Protein AF-A0A1L5KKK9-F1 (afdb_monomer_lite)

pLDDT: mean 85.15, std 15.37, range [35.72, 97.94]

Structure (mmCIF, N/CA/C/O backbone):
data_AF-A0A1L5KKK9-F1
#
_entry.id   AF-A0A1L5KKK9-F1
#
loop_
_atom_site.group_PDB
_atom_site.id
_atom_site.type_symbol
_atom_site.label_atom_id
_atom_site.label_alt_id
_atom_site.label_comp_id
_atom_site.label_asym_id
_atom_site.label_entity_id
_atom_site.label_seq_id
_atom_site.pdbx_PDB_ins_code
_atom_site.Cartn_x
_atom_site.Cartn_y
_atom_site.Cartn_z
_atom_site.occupancy
_atom_site.B_iso_or_equiv
_atom_site.auth_seq_id
_atom_site.auth_comp_id
_atom_site.auth_asym_id
_atom_site.auth_atom_id
_atom_site.pdbx_PDB_model_num
ATOM 1 N N . GLY A 1 1 ? 4.835 1.680 -25.405 1.00 89.81 1 GLY A N 1
ATOM 2 C CA . GLY A 1 1 ? 3.685 1.340 -24.545 1.00 89.81 1 GLY A CA 1
ATOM 3 C C . GLY A 1 1 ? 2.421 1.131 -25.357 1.00 89.81 1 GLY A C 1
ATOM 4 O O . GLY A 1 1 ? 2.128 -0.001 -25.705 1.00 89.81 1 GLY A O 1
ATOM 5 N N . ALA A 1 2 ? 1.711 2.201 -25.728 1.00 92.50 2 ALA A N 1
ATOM 6 C CA . ALA A 1 2 ? 0.426 2.106 -26.440 1.00 92.50 2 ALA A CA 1
ATOM 7 C C . ALA A 1 2 ? 0.469 1.256 -27.727 1.00 92.50 2 ALA A C 1
ATOM 9 O O . ALA A 1 2 ? -0.391 0.408 -27.925 1.00 92.50 2 ALA A O 1
ATOM 10 N N . ALA A 1 3 ? 1.514 1.397 -28.551 1.00 95.38 3 ALA A N 1
ATOM 11 C CA . ALA A 1 3 ? 1.688 0.563 -29.745 1.00 95.38 3 ALA A CA 1
ATOM 12 C C . ALA A 1 3 ? 1.788 -0.945 -29.428 1.00 95.38 3 ALA A C 1
ATOM 14 O O . ALA A 1 3 ? 1.283 -1.763 -30.190 1.00 95.38 3 ALA A O 1
ATOM 15 N N . ILE A 1 4 ? 2.391 -1.320 -28.289 1.00 95.12 4 ILE A N 1
ATOM 16 C CA . ILE A 1 4 ? 2.454 -2.718 -27.831 1.00 95.12 4 ILE A CA 1
ATOM 17 C C . ILE A 1 4 ? 1.053 -3.190 -27.440 1.00 95.12 4 ILE A C 1
ATOM 19 O O . ILE A 1 4 ? 0.645 -4.262 -27.869 1.00 95.12 4 ILE A O 1
ATOM 23 N N . ALA A 1 5 ? 0.305 -2.380 -26.685 1.00 95.75 5 ALA A N 1
ATOM 24 C CA . ALA A 1 5 ? -1.065 -2.704 -26.288 1.00 95.7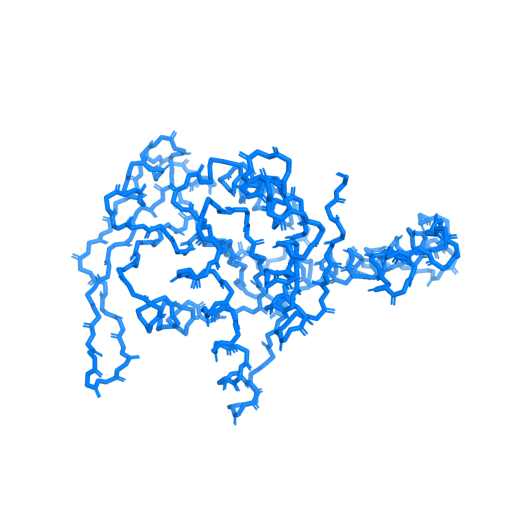5 5 ALA A CA 1
ATOM 25 C C . ALA A 1 5 ? -1.988 -2.900 -27.505 1.00 95.75 5 ALA A C 1
ATOM 27 O O . ALA A 1 5 ? -2.729 -3.876 -27.557 1.00 95.75 5 ALA A O 1
ATOM 28 N N . ILE A 1 6 ? -1.888 -2.022 -28.512 1.00 96.12 6 ILE A N 1
ATOM 29 C CA . ILE A 1 6 ? -2.633 -2.142 -29.776 1.00 96.12 6 ILE A CA 1
ATOM 30 C C . ILE A 1 6 ? -2.223 -3.417 -30.518 1.00 96.12 6 ILE A C 1
ATOM 32 O O . ILE A 1 6 ? -3.079 -4.189 -30.933 1.00 96.12 6 ILE A O 1
ATOM 36 N N . LYS A 1 7 ? -0.916 -3.679 -30.647 1.00 96.94 7 LYS A N 1
ATOM 37 C CA . LYS A 1 7 ? -0.406 -4.876 -31.333 1.00 96.94 7 LYS A CA 1
ATOM 38 C C . LYS A 1 7 ? -0.828 -6.181 -30.645 1.00 96.94 7 LYS A C 1
ATOM 40 O O . LYS A 1 7 ? -1.020 -7.181 -31.326 1.00 96.94 7 LYS A O 1
ATOM 45 N N . LYS A 1 8 ? -0.955 -6.180 -29.316 1.00 96.00 8 LYS A N 1
ATOM 46 C CA . LYS A 1 8 ? -1.429 -7.321 -28.513 1.00 96.00 8 LYS A CA 1
ATOM 47 C C . LYS A 1 8 ? -2.954 -7.449 -28.461 1.00 96.00 8 LYS A C 1
ATOM 49 O O . LYS A 1 8 ? -3.453 -8.326 -27.768 1.00 96.00 8 LYS A O 1
ATOM 54 N N . ASP A 1 9 ? -3.673 -6.571 -29.154 1.00 96.25 9 ASP A N 1
ATOM 55 C CA . ASP A 1 9 ? -5.130 -6.480 -29.120 1.00 96.25 9 ASP A CA 1
ATOM 56 C C . ASP A 1 9 ? -5.713 -6.353 -27.700 1.00 96.25 9 ASP A C 1
ATOM 58 O O . ASP A 1 9 ? -6.749 -6.927 -27.368 1.00 96.25 9 ASP A O 1
ATOM 62 N N . CYS A 1 10 ? -5.043 -5.600 -26.819 1.00 95.38 10 CYS A N 1
ATOM 63 C CA . CYS A 1 10 ? -5.507 -5.413 -25.446 1.00 95.38 10 CYS A CA 1
ATOM 64 C C . CYS A 1 10 ? -6.855 -4.672 -25.427 1.00 95.38 10 CYS A C 1
ATOM 66 O O . CYS A 1 10 ? -6.927 -3.482 -25.735 1.00 95.38 10 CYS A O 1
ATOM 68 N N . ARG A 1 11 ? -7.925 -5.363 -25.016 1.00 92.88 11 ARG A N 1
ATOM 69 C CA . ARG A 1 11 ? -9.282 -4.790 -24.899 1.00 92.88 11 ARG A CA 1
ATOM 70 C C . ARG A 1 11 ? -9.624 -4.285 -23.499 1.00 92.88 11 ARG A C 1
ATOM 72 O O . ARG A 1 11 ? -10.569 -3.519 -23.339 1.00 92.88 11 ARG A O 1
ATOM 79 N N . ARG A 1 12 ? -8.866 -4.704 -22.483 1.00 92.00 12 ARG A N 1
ATOM 80 C CA . ARG A 1 12 ? -9.058 -4.304 -21.083 1.00 92.00 12 ARG A CA 1
ATOM 81 C C . ARG A 1 12 ? -8.013 -3.273 -20.676 1.00 92.00 12 ARG A C 1
ATOM 83 O O . ARG A 1 12 ? -6.845 -3.388 -21.045 1.00 92.00 12 ARG A O 1
ATOM 90 N N . ALA A 1 13 ? -8.416 -2.311 -19.845 1.00 92.00 13 ALA A N 1
ATOM 91 C CA . ALA A 1 13 ? -7.508 -1.294 -19.310 1.00 92.00 13 ALA A CA 1
ATOM 92 C C . ALA A 1 13 ? -6.335 -1.917 -18.528 1.00 92.00 13 ALA A C 1
ATOM 94 O O . ALA A 1 13 ? -5.197 -1.482 -18.675 1.00 92.00 13 ALA A O 1
ATOM 95 N N . ALA A 1 14 ? -6.610 -2.972 -17.755 1.00 92.88 14 ALA A N 1
ATOM 96 C CA . ALA A 1 14 ? -5.620 -3.733 -16.994 1.00 92.88 14 ALA A CA 1
ATOM 97 C C . ALA A 1 14 ? -4.528 -4.356 -17.893 1.00 92.88 14 ALA A C 1
ATOM 99 O O . ALA A 1 14 ? -3.335 -4.217 -17.618 1.00 92.88 14 ALA A O 1
ATOM 100 N N . ASP A 1 15 ? -4.920 -4.966 -19.016 1.00 94.69 15 ASP A N 1
ATOM 101 C CA . ASP A 1 15 ? -3.980 -5.562 -19.977 1.00 94.69 15 ASP A CA 1
ATOM 102 C C . ASP A 1 15 ? -3.167 -4.489 -20.710 1.00 94.69 15 ASP A C 1
ATOM 104 O O . ASP A 1 15 ? -1.956 -4.630 -20.901 1.00 94.69 15 ASP A O 1
ATOM 108 N N . ALA A 1 16 ? -3.813 -3.372 -21.058 1.00 95.19 16 ALA A N 1
ATOM 109 C CA . ALA A 1 16 ? -3.132 -2.227 -21.646 1.00 95.19 16 ALA A CA 1
ATOM 110 C C . ALA A 1 16 ? -2.091 -1.627 -20.684 1.00 95.19 16 ALA A C 1
ATOM 112 O O . ALA A 1 16 ? -0.997 -1.275 -21.124 1.00 95.19 16 ALA A O 1
ATOM 113 N N . ALA A 1 17 ? -2.384 -1.553 -19.380 1.00 94.50 17 ALA A N 1
ATOM 114 C CA . ALA A 1 17 ? -1.441 -1.078 -18.367 1.00 94.50 17 ALA A CA 1
ATOM 115 C C . ALA A 1 17 ? -0.185 -1.964 -18.288 1.00 94.50 17 ALA A C 1
ATOM 117 O O . ALA A 1 17 ? 0.934 -1.444 -18.300 1.00 94.50 17 ALA A O 1
ATOM 118 N N . ALA A 1 18 ? -0.349 -3.290 -18.310 1.00 95.00 18 ALA A N 1
ATOM 119 C CA . ALA A 1 18 ? 0.780 -4.222 -18.350 1.00 95.00 18 ALA A CA 1
ATOM 120 C C . ALA A 1 18 ? 1.629 -4.053 -19.625 1.00 95.00 18 ALA A C 1
ATOM 122 O O . ALA A 1 18 ? 2.853 -3.930 -19.545 1.00 95.00 18 ALA A O 1
ATOM 123 N N . ALA A 1 19 ? 0.991 -3.938 -20.795 1.00 96.69 19 ALA A N 1
ATOM 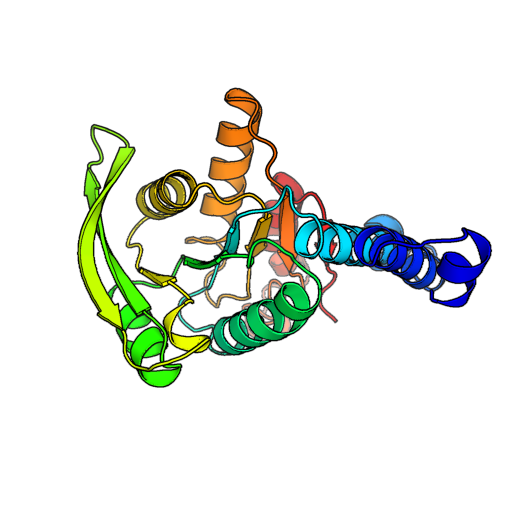124 C CA . ALA A 1 19 ? 1.682 -3.706 -22.067 1.00 96.69 19 ALA A CA 1
ATOM 125 C C . ALA A 1 19 ? 2.395 -2.338 -22.126 1.00 96.69 19 ALA A C 1
ATOM 127 O O . ALA A 1 19 ? 3.451 -2.190 -22.750 1.00 96.69 19 ALA A O 1
ATOM 128 N N . ILE A 1 20 ? 1.848 -1.314 -21.462 1.00 95.62 20 ILE A N 1
ATOM 129 C CA . ILE A 1 20 ? 2.539 -0.033 -21.281 1.00 95.62 20 ILE A CA 1
ATOM 130 C C . ILE A 1 20 ? 3.805 -0.230 -20.446 1.00 95.62 20 ILE A C 1
ATOM 132 O O . ILE A 1 20 ? 4.843 0.303 -20.839 1.00 95.62 20 ILE A O 1
ATOM 136 N N . GLY A 1 21 ? 3.749 -1.035 -19.381 1.00 95.00 21 GLY A N 1
ATOM 137 C CA . GLY A 1 21 ? 4.908 -1.399 -18.563 1.00 95.00 21 GLY A CA 1
ATOM 138 C C . GLY A 1 21 ? 6.026 -2.089 -19.340 1.00 95.00 21 GLY A C 1
ATOM 139 O O . GLY A 1 21 ? 7.189 -1.734 -19.175 1.00 95.00 21 GLY A O 1
ATOM 140 N N . GLU A 1 22 ? 5.698 -2.998 -20.262 1.00 96.19 22 GLU A N 1
ATOM 141 C CA . GLU A 1 22 ? 6.687 -3.579 -21.190 1.00 96.19 22 GLU A CA 1
ATOM 142 C C . GLU A 1 22 ? 7.359 -2.505 -22.044 1.00 96.19 22 GLU A C 1
ATOM 144 O O . GLU A 1 22 ? 8.575 -2.505 -22.234 1.00 96.19 22 GLU A O 1
ATOM 149 N N . GLY A 1 23 ? 6.565 -1.540 -22.511 1.00 95.38 23 GLY A N 1
ATOM 150 C CA . GLY A 1 23 ? 7.079 -0.370 -23.202 1.00 95.38 23 GLY A CA 1
ATOM 151 C C . GLY A 1 23 ? 8.032 0.443 -22.334 1.00 95.38 23 GLY A C 1
ATOM 152 O O . GLY A 1 23 ? 9.102 0.786 -22.808 1.00 95.38 23 GLY A O 1
ATOM 153 N N . LEU A 1 24 ? 7.676 0.733 -21.080 1.00 93.06 24 LEU A N 1
ATOM 154 C CA . LEU A 1 24 ? 8.554 1.449 -20.147 1.00 93.06 24 LEU A CA 1
ATOM 155 C C . LEU A 1 24 ? 9.846 0.669 -19.885 1.00 93.06 24 LEU A C 1
ATOM 157 O O . LEU A 1 24 ? 10.926 1.253 -19.822 1.00 93.06 24 LEU A O 1
ATOM 161 N N . GLN A 1 25 ? 9.748 -0.656 -19.779 1.00 94.56 25 GLN A N 1
ATOM 162 C CA . GLN A 1 25 ? 10.900 -1.508 -19.525 1.00 94.56 25 GLN A CA 1
ATOM 163 C C . GLN A 1 25 ? 11.905 -1.474 -20.675 1.00 94.56 25 GLN A C 1
ATOM 165 O O . GLN A 1 25 ? 13.105 -1.440 -20.423 1.00 94.56 25 GLN A O 1
ATOM 170 N N . ALA A 1 26 ? 11.429 -1.444 -21.920 1.00 94.69 26 ALA A N 1
ATOM 171 C CA . ALA A 1 26 ? 12.290 -1.388 -23.100 1.00 94.69 26 ALA A CA 1
ATOM 172 C C . ALA A 1 26 ? 13.146 -0.109 -23.178 1.00 94.69 26 ALA A C 1
ATOM 174 O O . ALA A 1 26 ? 14.157 -0.102 -23.871 1.00 94.69 26 ALA A O 1
ATOM 175 N N . PHE A 1 27 ? 12.759 0.957 -22.467 1.00 92.88 27 PHE A N 1
ATOM 176 C CA . PHE A 1 27 ? 13.515 2.212 -22.385 1.00 92.88 27 PHE A CA 1
ATOM 177 C C . PHE A 1 27 ? 14.419 2.297 -21.146 1.00 92.88 27 PHE A C 1
ATOM 179 O O . PHE A 1 27 ? 15.121 3.292 -20.967 1.00 92.88 27 PHE A O 1
ATOM 186 N N . CYS A 1 28 ? 14.428 1.278 -20.280 1.00 90.88 28 CYS A N 1
ATOM 187 C CA . CYS A 1 28 ? 15.380 1.227 -19.176 1.00 90.88 28 CYS A CA 1
ATOM 188 C C . CYS A 1 28 ? 16.801 1.037 -19.729 1.00 90.88 28 CYS A C 1
ATOM 190 O O . CYS A 1 28 ? 17.041 0.140 -20.534 1.00 90.88 28 CYS A O 1
ATOM 192 N N . ILE A 1 29 ? 17.747 1.868 -19.280 1.00 91.19 29 ILE A N 1
ATOM 193 C CA . ILE A 1 29 ? 19.147 1.807 -19.726 1.00 91.19 29 ILE A CA 1
ATOM 194 C C . ILE A 1 29 ? 19.743 0.451 -19.308 1.00 91.19 29 ILE A C 1
ATOM 196 O O . ILE A 1 29 ? 19.698 0.143 -18.110 1.00 91.19 29 ILE A O 1
ATOM 200 N N . PRO A 1 30 ? 20.308 -0.350 -20.234 1.00 93.38 30 PRO A N 1
ATOM 201 C CA . PRO A 1 30 ? 20.901 -1.643 -19.901 1.00 93.38 30 PRO A CA 1
ATOM 202 C C . PRO A 1 30 ? 21.932 -1.541 -18.774 1.00 93.38 30 PRO A C 1
ATOM 204 O O . PRO A 1 30 ? 22.789 -0.659 -18.785 1.00 93.38 30 PRO A O 1
ATOM 207 N N . GLY A 1 31 ? 21.830 -2.424 -17.778 1.00 85.75 31 GLY A N 1
ATOM 208 C CA . GLY A 1 31 ? 22.729 -2.439 -16.614 1.00 85.75 31 GLY A CA 1
ATOM 209 C C . GLY A 1 31 ? 22.429 -1.382 -15.543 1.00 85.75 31 GLY A C 1
ATOM 210 O O . GLY A 1 31 ? 23.047 -1.395 -14.480 1.00 85.75 31 GLY A O 1
ATOM 211 N N . SER A 1 32 ? 21.455 -0.497 -15.766 1.00 83.25 32 SER A N 1
ATOM 212 C CA . SER A 1 32 ? 20.988 0.429 -14.731 1.00 83.25 32 SER A CA 1
ATOM 213 C C . SER A 1 32 ? 20.207 -0.285 -13.621 1.00 83.25 32 SER A C 1
ATOM 215 O O . SER A 1 32 ? 19.698 -1.401 -13.777 1.00 83.25 32 SER A O 1
ATOM 217 N N . VAL A 1 33 ? 20.024 0.408 -12.495 1.00 79.06 33 VAL A N 1
ATOM 218 C CA . VAL A 1 33 ? 19.130 -0.041 -11.414 1.00 79.06 33 VAL A CA 1
ATOM 219 C C . VAL A 1 33 ? 17.702 -0.264 -11.932 1.00 79.06 33 VAL A C 1
ATOM 221 O O . VAL A 1 33 ? 17.041 -1.221 -11.534 1.00 79.06 33 VAL A O 1
ATOM 224 N N . ALA A 1 34 ? 17.233 0.579 -12.858 1.00 82.12 34 ALA A N 1
ATOM 225 C CA . ALA A 1 34 ? 15.899 0.456 -13.436 1.00 82.12 34 ALA A CA 1
ATOM 226 C C . ALA A 1 34 ? 15.740 -0.801 -14.311 1.00 82.12 34 ALA A C 1
ATOM 228 O O . ALA A 1 34 ? 14.704 -1.471 -14.257 1.00 82.12 34 ALA A O 1
ATOM 229 N N . ASP A 1 35 ? 16.771 -1.150 -15.085 1.00 86.31 35 ASP A N 1
ATOM 230 C CA . ASP A 1 35 ? 16.780 -2.360 -15.910 1.00 86.31 35 ASP A CA 1
ATOM 231 C C . ASP A 1 35 ? 16.884 -3.635 -15.063 1.00 86.31 35 ASP A C 1
ATOM 233 O O . ASP A 1 35 ? 16.084 -4.560 -15.221 1.00 86.31 35 ASP A O 1
ATOM 237 N N . THR A 1 36 ? 17.816 -3.669 -14.111 1.00 85.19 36 THR A N 1
ATOM 238 C CA . THR A 1 36 ? 18.025 -4.832 -13.231 1.00 85.19 36 THR A CA 1
ATOM 239 C C . THR A 1 36 ? 16.798 -5.145 -12.376 1.00 85.19 36 THR A C 1
ATOM 241 O O . THR A 1 36 ? 16.417 -6.308 -12.259 1.00 85.19 36 THR A O 1
ATOM 244 N N . ARG A 1 37 ? 16.121 -4.122 -11.841 1.00 83.56 37 ARG A N 1
ATOM 245 C CA . ARG A 1 37 ? 14.902 -4.279 -11.022 1.00 83.56 37 ARG A CA 1
ATOM 246 C C . ARG A 1 37 ? 13.615 -4.411 -11.828 1.00 83.56 37 ARG A C 1
ATOM 248 O O . ARG A 1 37 ? 12.544 -4.522 -11.240 1.00 83.56 37 ARG A O 1
ATOM 255 N N . LYS A 1 38 ? 13.697 -4.357 -13.158 1.00 91.75 38 LYS A N 1
ATOM 256 C CA . LYS A 1 38 ? 12.535 -4.399 -14.052 1.00 91.75 38 LYS A CA 1
ATOM 257 C C . LYS A 1 38 ? 11.463 -3.358 -13.689 1.00 91.75 38 LYS A C 1
ATOM 259 O O . LYS A 1 38 ? 10.267 -3.649 -13.640 1.00 91.75 38 LYS A O 1
ATOM 264 N N . VAL A 1 39 ? 11.903 -2.119 -13.440 1.00 87.62 39 VAL A N 1
ATOM 265 C CA . VAL A 1 39 ? 11.054 -1.017 -12.947 1.00 87.62 39 VAL A CA 1
ATOM 266 C C . VAL A 1 39 ? 9.880 -0.720 -13.878 1.00 87.62 39 VAL A C 1
ATOM 268 O O . VAL A 1 39 ? 8.779 -0.450 -13.395 1.00 87.62 39 VAL A O 1
ATOM 271 N N . GLY A 1 40 ? 10.079 -0.785 -15.196 1.00 91.25 40 GLY A N 1
ATOM 272 C CA . GLY A 1 40 ? 9.012 -0.567 -16.172 1.00 91.25 40 GLY A CA 1
ATOM 273 C C . GLY A 1 40 ? 7.910 -1.622 -16.070 1.00 91.25 40 GLY A C 1
ATOM 274 O O . GLY A 1 40 ? 6.729 -1.273 -16.014 1.00 91.25 40 GLY A O 1
ATOM 275 N N . LEU A 1 41 ? 8.289 -2.900 -15.940 1.00 93.94 41 LEU A N 1
ATOM 276 C CA . LEU A 1 41 ? 7.330 -3.988 -15.705 1.00 93.94 41 LEU A CA 1
ATOM 277 C C . LEU A 1 41 ? 6.611 -3.813 -14.366 1.00 93.94 41 LEU A C 1
ATOM 279 O O . LEU A 1 41 ? 5.395 -3.979 -14.301 1.00 93.94 41 LEU A O 1
ATOM 283 N N . GLY A 1 42 ? 7.335 -3.411 -13.318 1.00 91.06 42 GLY A N 1
ATOM 284 C CA . GLY A 1 42 ? 6.758 -3.114 -12.006 1.00 91.06 42 GLY A CA 1
ATOM 285 C C . GLY A 1 42 ? 5.662 -2.044 -12.061 1.00 91.06 42 GLY A C 1
ATOM 286 O O . GLY A 1 42 ? 4.588 -2.241 -11.495 1.00 91.06 42 GLY A O 1
ATOM 287 N N . HIS A 1 43 ? 5.888 -0.942 -12.788 1.00 90.06 43 HIS A N 1
ATOM 288 C CA . HIS A 1 43 ? 4.875 0.106 -12.977 1.00 90.06 43 HIS A CA 1
ATOM 289 C C . HIS A 1 43 ? 3.653 -0.404 -13.748 1.00 90.06 43 HIS A C 1
ATOM 291 O O . HIS A 1 43 ? 2.520 -0.118 -13.359 1.00 90.06 43 HIS A O 1
ATOM 297 N N . GLY A 1 44 ? 3.869 -1.182 -14.814 1.00 93.31 44 GLY A N 1
ATOM 298 C CA . GLY A 1 44 ? 2.773 -1.788 -15.574 1.00 93.31 44 GLY A CA 1
ATOM 299 C C . GLY A 1 44 ? 1.939 -2.750 -14.736 1.00 93.31 44 GLY A C 1
ATOM 300 O O . GLY A 1 44 ? 0.714 -2.702 -14.792 1.00 93.31 44 GLY A O 1
ATOM 301 N N . ASN A 1 45 ? 2.590 -3.575 -13.913 1.00 93.38 45 ASN A N 1
ATOM 302 C CA . ASN A 1 45 ? 1.925 -4.526 -13.026 1.00 93.38 45 ASN A CA 1
ATOM 303 C C . ASN A 1 45 ? 1.151 -3.826 -11.908 1.00 93.38 45 ASN A C 1
ATOM 305 O O . ASN A 1 45 ? 0.013 -4.202 -11.650 1.00 93.38 45 ASN A O 1
ATOM 309 N N . LEU A 1 46 ? 1.705 -2.773 -11.295 1.00 91.88 46 LEU A N 1
ATOM 310 C CA . LEU A 1 46 ? 0.955 -1.951 -10.343 1.00 91.88 46 LEU A CA 1
ATOM 311 C C . LEU A 1 46 ? -0.286 -1.346 -11.013 1.00 91.88 46 LEU A C 1
ATOM 313 O O . LEU A 1 46 ? -1.391 -1.478 -10.493 1.00 91.88 46 LEU A O 1
ATOM 317 N N . GLY A 1 47 ? -0.117 -0.728 -12.186 1.00 92.19 47 GLY A N 1
ATOM 318 C CA . GLY A 1 47 ? -1.228 -0.168 -12.956 1.00 92.19 47 GLY A CA 1
ATOM 319 C C . GLY A 1 47 ? -2.285 -1.218 -13.296 1.00 92.19 47 GLY A C 1
ATOM 320 O O . GLY A 1 47 ? -3.473 -0.956 -13.138 1.00 92.19 47 GLY A O 1
ATOM 321 N N . LYS A 1 48 ? -1.863 -2.424 -13.689 1.00 93.88 48 LYS A N 1
ATOM 322 C CA . LYS A 1 48 ? -2.754 -3.564 -13.916 1.00 93.88 48 LYS A CA 1
ATOM 323 C C . LYS A 1 48 ? -3.550 -3.894 -12.656 1.00 93.88 48 LYS A C 1
ATOM 325 O O . LYS A 1 48 ? -4.772 -3.858 -12.712 1.00 93.88 48 LYS A O 1
ATOM 330 N N . MET A 1 49 ? -2.885 -4.146 -11.527 1.00 92.25 49 MET A N 1
ATOM 331 C CA . MET A 1 49 ? -3.542 -4.526 -10.268 1.00 92.25 49 MET A CA 1
ATOM 332 C C . MET A 1 49 ? -4.574 -3.481 -9.822 1.00 92.25 49 MET A C 1
ATOM 334 O O . MET A 1 49 ? -5.696 -3.830 -9.477 1.00 92.25 49 MET A O 1
ATOM 338 N N . LEU A 1 50 ? -4.252 -2.188 -9.923 1.00 92.19 50 LEU A N 1
ATOM 339 C CA . LEU A 1 50 ? -5.188 -1.105 -9.589 1.00 92.19 50 LEU A CA 1
ATOM 340 C C . LEU A 1 50 ? -6.459 -1.092 -10.452 1.00 92.19 50 LEU A C 1
ATOM 342 O O . LEU A 1 50 ? -7.486 -0.565 -10.023 1.00 92.19 50 LEU A O 1
ATOM 346 N N . LEU A 1 51 ? -6.401 -1.644 -11.663 1.00 93.06 51 LEU A N 1
ATOM 347 C CA . LEU A 1 51 ? -7.510 -1.690 -12.618 1.00 93.06 51 LEU A CA 1
ATOM 348 C C . LEU A 1 51 ? -8.247 -3.038 -12.617 1.00 93.06 51 LEU A C 1
ATOM 350 O O . LEU A 1 51 ? -9.320 -3.123 -13.208 1.00 93.06 51 LEU A O 1
ATOM 354 N N . GLU A 1 52 ? -7.693 -4.067 -11.973 1.00 93.19 52 GLU A N 1
ATOM 355 C CA . GLU A 1 52 ? -8.293 -5.401 -11.866 1.00 93.19 52 GLU A CA 1
ATOM 356 C C . GLU A 1 52 ? -9.403 -5.438 -10.815 1.00 93.19 52 GLU A C 1
ATOM 358 O O . GLU A 1 52 ? -9.209 -4.989 -9.683 1.00 93.19 52 GLU A O 1
ATOM 363 N N . GLU A 1 53 ? -10.557 -6.011 -11.161 1.00 91.88 53 GLU A N 1
ATOM 364 C CA . GLU A 1 53 ? -11.726 -6.074 -10.269 1.00 91.88 53 GLU A CA 1
ATOM 365 C C . GLU A 1 53 ? -11.464 -6.921 -9.017 1.00 91.88 53 GLU A C 1
ATOM 367 O O . GLU A 1 53 ? -12.105 -6.711 -7.993 1.00 91.88 53 GLU A O 1
ATOM 372 N N . GLU A 1 54 ? -10.496 -7.836 -9.077 1.00 92.06 54 GLU A N 1
ATOM 373 C CA . GLU A 1 54 ? -10.063 -8.679 -7.962 1.00 92.06 54 GLU A CA 1
ATOM 374 C C . GLU A 1 54 ? -9.287 -7.907 -6.885 1.00 92.06 54 GLU A C 1
ATOM 376 O O . GLU A 1 54 ? -9.116 -8.413 -5.779 1.00 92.06 54 GLU A O 1
ATOM 381 N N . THR A 1 55 ? -8.796 -6.703 -7.196 1.00 94.69 55 THR A N 1
ATOM 382 C CA . THR A 1 55 ? -8.133 -5.833 -6.216 1.00 94.69 55 THR A CA 1
ATOM 383 C C . THR A 1 55 ? -9.175 -4.960 -5.535 1.00 94.69 55 THR A C 1
ATOM 385 O O . THR A 1 55 ? -9.730 -4.061 -6.165 1.00 94.69 55 THR A O 1
ATOM 388 N N . ASP A 1 56 ? -9.419 -5.178 -4.248 1.00 95.31 56 ASP A N 1
ATOM 389 C CA . ASP A 1 56 ? -10.463 -4.487 -3.494 1.00 95.31 56 ASP A CA 1
ATOM 390 C C . ASP A 1 56 ? -9.938 -3.297 -2.699 1.00 95.31 56 ASP A C 1
ATOM 392 O O . ASP A 1 56 ? -10.643 -2.290 -2.551 1.00 95.31 56 ASP A O 1
ATOM 396 N N . CYS A 1 57 ? -8.723 -3.409 -2.159 1.00 96.69 57 CYS A N 1
ATOM 397 C CA . CYS A 1 57 ? -8.151 -2.397 -1.281 1.00 96.69 57 CYS A CA 1
ATOM 398 C C . CYS A 1 57 ? -6.700 -2.058 -1.631 1.00 96.69 57 CYS A C 1
ATOM 400 O O . CYS A 1 57 ? -5.817 -2.920 -1.658 1.00 96.69 57 CYS A O 1
ATOM 402 N N . PHE A 1 58 ? -6.464 -0.762 -1.837 1.00 96.00 58 PHE A N 1
ATOM 403 C CA . PHE A 1 58 ? -5.149 -0.162 -1.987 1.00 96.00 58 PHE A CA 1
ATOM 404 C C . PHE A 1 58 ? -4.755 0.619 -0.731 1.00 96.00 58 PHE A C 1
ATOM 406 O O . PHE A 1 58 ? -5.494 1.498 -0.285 1.00 96.00 58 PHE A O 1
ATOM 413 N N . CYS A 1 59 ? -3.561 0.364 -0.201 1.00 94.88 59 CYS A N 1
ATOM 414 C CA . CYS A 1 59 ? -3.026 1.074 0.957 1.00 94.88 59 CYS A CA 1
ATOM 415 C C . CYS A 1 59 ? -1.806 1.932 0.606 1.00 94.88 59 CYS A C 1
ATOM 417 O O . CYS A 1 59 ? -0.786 1.437 0.121 1.00 94.88 59 CYS A O 1
ATOM 419 N N . PHE A 1 60 ? -1.859 3.211 0.962 1.00 91.50 60 PHE A N 1
ATOM 420 C CA . PHE A 1 60 ? -0.669 4.039 1.111 1.00 91.50 60 PHE A CA 1
ATOM 421 C C . PHE A 1 60 ? -0.098 3.840 2.512 1.00 91.50 60 PHE A C 1
ATOM 423 O O . PHE A 1 60 ? -0.674 4.302 3.497 1.00 91.50 60 PHE A O 1
ATOM 430 N N . LEU A 1 61 ? 1.049 3.168 2.601 1.00 89.94 61 LEU A N 1
ATOM 431 C CA . LEU A 1 61 ? 1.830 3.117 3.834 1.00 89.94 61 LEU A CA 1
ATOM 432 C C . LEU A 1 61 ? 2.601 4.436 3.961 1.00 89.94 61 LEU A C 1
ATOM 434 O O . LEU A 1 61 ? 3.717 4.591 3.454 1.00 89.94 61 LEU A O 1
ATOM 438 N N . ALA A 1 62 ? 1.945 5.421 4.565 1.00 79.50 62 ALA A N 1
ATOM 439 C CA . ALA A 1 62 ? 2.430 6.780 4.727 1.00 79.50 62 ALA A CA 1
ATOM 440 C C . ALA A 1 62 ? 3.375 6.887 5.931 1.00 79.50 62 ALA A C 1
ATOM 442 O O . ALA A 1 62 ? 3.253 6.154 6.906 1.00 79.50 62 ALA A O 1
ATOM 443 N N . GLY A 1 63 ? 4.351 7.785 5.828 1.00 70.56 63 GLY A N 1
ATOM 444 C CA . GLY A 1 63 ? 5.202 8.193 6.943 1.00 70.56 63 GLY A CA 1
ATOM 445 C C . GLY A 1 63 ? 4.638 9.460 7.573 1.00 70.56 63 GLY A C 1
ATOM 446 O O . GLY A 1 63 ? 3.810 10.123 6.944 1.00 70.56 63 GLY A O 1
ATOM 447 N N . HIS A 1 64 ? 5.105 9.806 8.776 1.00 58.09 64 HIS A N 1
ATOM 448 C CA . HIS A 1 64 ? 4.579 10.908 9.595 1.00 58.09 64 HIS A CA 1
ATOM 449 C C . HIS A 1 64 ? 4.377 12.253 8.859 1.00 58.09 64 HIS A C 1
ATOM 451 O O . HIS A 1 64 ? 3.521 13.024 9.281 1.00 58.09 64 HIS A O 1
ATOM 457 N N . GLU A 1 65 ? 5.084 12.528 7.755 1.00 55.78 65 GLU A N 1
ATOM 458 C CA . GLU A 1 65 ? 5.001 13.799 7.015 1.00 55.78 65 GLU A CA 1
ATOM 459 C C . GLU A 1 65 ? 4.400 13.718 5.596 1.00 55.78 65 GLU A C 1
ATOM 461 O O . GLU A 1 65 ? 4.505 14.670 4.818 1.00 55.78 65 GLU A O 1
ATOM 466 N N . SER A 1 66 ? 3.805 12.595 5.185 1.00 61.47 66 SER A N 1
ATOM 467 C CA . SER A 1 66 ? 3.525 12.366 3.758 1.00 61.47 66 SER A CA 1
ATOM 468 C C . SER A 1 66 ? 2.229 13.021 3.243 1.00 61.47 66 SER A C 1
ATOM 470 O O . SER A 1 66 ? 1.262 12.340 2.911 1.00 61.47 66 SER A O 1
ATOM 472 N N . PHE A 1 67 ? 2.219 14.349 3.079 1.00 61.75 67 PHE A N 1
ATOM 473 C CA . PHE A 1 67 ? 1.161 15.065 2.337 1.00 61.75 67 PHE A CA 1
ATOM 474 C C . PHE A 1 67 ? 1.048 14.586 0.880 1.00 61.75 67 PHE A C 1
ATOM 476 O O . PHE A 1 67 ? -0.046 14.491 0.331 1.00 61.75 67 PHE A O 1
ATOM 483 N N . ALA A 1 68 ? 2.170 14.197 0.267 1.00 63.84 68 ALA A N 1
ATOM 484 C CA . ALA A 1 68 ? 2.192 13.639 -1.084 1.00 63.84 68 ALA A CA 1
ATOM 485 C C . ALA A 1 68 ? 1.428 12.304 -1.199 1.00 63.84 68 ALA A C 1
ATOM 487 O O . ALA A 1 68 ? 0.870 12.006 -2.256 1.00 63.84 68 ALA A O 1
ATOM 488 N N . ALA A 1 69 ? 1.361 11.510 -0.121 1.00 65.75 69 ALA A N 1
ATOM 489 C CA . ALA A 1 69 ? 0.569 10.281 -0.108 1.00 65.75 69 ALA A CA 1
ATOM 490 C C . ALA A 1 69 ? -0.938 10.568 -0.219 1.00 65.75 69 ALA A C 1
ATOM 492 O O . ALA A 1 69 ? -1.659 9.787 -0.836 1.00 65.75 69 ALA A O 1
ATOM 493 N N . ALA A 1 70 ? -1.409 11.700 0.317 1.00 70.12 70 ALA A N 1
ATOM 494 C CA . ALA A 1 70 ? -2.809 12.102 0.224 1.00 70.12 70 ALA A CA 1
ATOM 495 C C . ALA A 1 70 ? -3.215 12.458 -1.218 1.00 70.12 70 ALA A C 1
ATOM 497 O O . ALA A 1 70 ? -4.216 11.946 -1.716 1.00 70.12 70 ALA A O 1
ATOM 498 N N . GLU A 1 71 ? -2.406 13.247 -1.929 1.00 74.50 71 GLU A N 1
ATOM 499 C CA . GLU A 1 71 ? -2.651 13.567 -3.345 1.00 74.50 71 GLU A CA 1
ATOM 500 C C . GLU A 1 71 ? -2.599 12.314 -4.234 1.00 74.50 71 GLU A C 1
ATOM 502 O O . GLU A 1 71 ? -3.453 12.113 -5.102 1.00 74.50 71 GLU A O 1
ATOM 507 N N . GLY A 1 72 ? -1.652 11.407 -3.964 1.00 75.81 72 GLY A N 1
ATOM 508 C CA . GLY A 1 72 ? -1.595 10.101 -4.623 1.00 75.81 72 GLY A CA 1
ATOM 509 C C . GLY A 1 72 ? -2.866 9.272 -4.403 1.00 75.81 72 GLY A C 1
ATOM 510 O O . GLY A 1 72 ? -3.396 8.693 -5.353 1.00 75.81 72 GLY A O 1
ATOM 511 N N . ALA A 1 73 ? -3.389 9.252 -3.173 1.00 75.50 73 ALA A N 1
ATOM 512 C CA . ALA A 1 73 ? -4.621 8.548 -2.825 1.00 75.50 73 ALA A CA 1
ATOM 513 C C . ALA A 1 73 ? -5.839 9.068 -3.581 1.00 75.50 73 ALA A C 1
ATOM 515 O O . ALA A 1 73 ? -6.607 8.272 -4.130 1.00 75.50 73 ALA A O 1
ATOM 516 N N . ILE A 1 74 ? -5.977 10.390 -3.673 1.00 80.62 74 ILE A N 1
ATOM 517 C CA . ILE A 1 74 ? -7.051 11.037 -4.432 1.00 80.62 74 ILE A CA 1
ATOM 518 C C . ILE A 1 74 ? -6.930 10.682 -5.914 1.00 80.62 74 ILE A C 1
ATOM 520 O O . ILE A 1 74 ? -7.897 10.214 -6.514 1.00 80.62 74 ILE A O 1
ATOM 524 N N . GLY A 1 75 ? -5.735 10.824 -6.493 1.00 83.75 75 GLY A N 1
ATOM 525 C CA . GLY A 1 75 ? -5.500 10.533 -7.905 1.00 83.75 75 GLY A CA 1
ATOM 526 C C . GLY A 1 75 ? -5.828 9.086 -8.282 1.00 83.75 75 GLY A C 1
ATOM 527 O O . GLY A 1 75 ? -6.493 8.848 -9.292 1.00 83.75 75 GLY A O 1
ATOM 528 N N . ILE A 1 76 ? -5.426 8.109 -7.462 1.00 81.69 76 ILE A N 1
ATOM 529 C CA . ILE A 1 76 ? -5.769 6.698 -7.698 1.00 81.69 76 ILE A CA 1
ATOM 530 C C . ILE A 1 76 ? -7.282 6.488 -7.588 1.00 81.69 76 ILE A C 1
ATOM 532 O O . ILE A 1 76 ? -7.877 5.912 -8.502 1.00 81.69 76 ILE A O 1
ATOM 536 N N . ALA A 1 77 ? -7.912 6.988 -6.521 1.00 78.50 77 ALA A N 1
ATOM 537 C CA . ALA A 1 77 ? -9.351 6.847 -6.314 1.00 78.50 77 ALA A CA 1
ATOM 538 C C . ALA A 1 77 ? -10.170 7.478 -7.453 1.00 78.50 77 ALA A C 1
ATOM 540 O O . ALA A 1 77 ? -11.197 6.929 -7.846 1.00 78.50 77 ALA A O 1
ATOM 541 N N . GLU A 1 78 ? -9.724 8.600 -8.018 1.00 84.94 78 GLU A N 1
ATOM 542 C CA . GLU A 1 78 ? -10.405 9.284 -9.120 1.00 84.94 78 GLU A CA 1
ATOM 543 C C . GLU A 1 78 ? -10.184 8.630 -10.480 1.00 84.94 78 GLU A C 1
ATOM 545 O O . GLU A 1 78 ? -11.087 8.638 -11.315 1.00 84.94 78 GLU A O 1
ATOM 550 N N . LYS A 1 79 ? -8.976 8.130 -10.763 1.00 87.94 79 LYS A N 1
ATOM 551 C CA . LYS A 1 79 ? -8.632 7.619 -12.098 1.00 87.94 79 LYS A CA 1
ATOM 552 C C . LYS A 1 79 ? -8.987 6.147 -12.250 1.00 87.94 79 LYS A C 1
ATOM 554 O O . LYS A 1 79 ? -9.607 5.797 -13.252 1.00 87.94 79 LYS A O 1
ATOM 559 N N . ALA A 1 80 ? -8.646 5.306 -11.272 1.00 86.38 80 ALA A N 1
ATOM 560 C CA . ALA A 1 80 ? -8.919 3.871 -11.347 1.00 86.38 80 ALA A CA 1
ATOM 561 C C . ALA A 1 80 ? -10.431 3.601 -11.376 1.00 86.38 80 ALA A C 1
ATOM 563 O O . ALA A 1 80 ? -10.915 2.828 -12.199 1.00 86.38 80 ALA A O 1
ATOM 564 N N . ASN A 1 81 ? -11.208 4.324 -10.566 1.00 88.31 81 ASN A N 1
ATOM 565 C CA . ASN A 1 81 ? -12.651 4.099 -10.447 1.00 88.31 81 ASN A CA 1
ATOM 566 C C . ASN A 1 81 ? -13.482 4.584 -11.642 1.00 88.31 81 ASN A C 1
ATOM 568 O O . ASN A 1 81 ? -14.681 4.335 -11.674 1.00 88.31 81 ASN A O 1
ATOM 572 N N . LYS A 1 82 ? -12.876 5.234 -12.645 1.00 88.50 82 LYS A N 1
ATOM 573 C CA . LYS A 1 82 ? -13.579 5.581 -13.895 1.00 88.50 82 LYS A CA 1
ATOM 574 C C . LYS A 1 82 ? -13.885 4.372 -14.765 1.00 88.50 82 LYS A C 1
ATOM 576 O O . LYS A 1 82 ? -14.806 4.431 -15.570 1.00 88.50 82 LYS A O 1
ATOM 581 N N . VAL A 1 83 ? -13.076 3.322 -14.651 1.00 86.94 83 VAL A N 1
ATOM 582 C CA . VAL A 1 83 ? -13.151 2.144 -15.528 1.00 86.94 83 VAL A CA 1
ATOM 583 C C . VAL A 1 83 ? -13.487 0.860 -14.776 1.00 86.94 83 VAL A C 1
ATOM 585 O O . VAL A 1 83 ? -13.704 -0.167 -15.411 1.00 86.94 83 VAL A O 1
ATOM 588 N N . ARG A 1 84 ? -13.546 0.922 -13.441 1.00 90.31 84 ARG A N 1
ATOM 589 C CA . ARG A 1 84 ? -13.912 -0.202 -12.579 1.00 90.31 84 ARG A CA 1
ATOM 590 C C . ARG A 1 84 ? -15.412 -0.244 -12.328 1.00 90.31 84 ARG A C 1
ATOM 592 O O . ARG A 1 84 ? -16.052 0.796 -12.176 1.00 90.31 84 ARG A O 1
ATOM 599 N N . LYS A 1 85 ? -15.954 -1.451 -12.202 1.00 91.19 85 LYS A N 1
ATOM 600 C CA . LYS A 1 85 ? -17.329 -1.694 -11.749 1.00 91.19 85 LYS A CA 1
ATOM 601 C C . LYS A 1 85 ? -17.422 -1.595 -10.233 1.00 91.19 85 LYS A C 1
ATOM 603 O O . LYS A 1 85 ? -18.328 -0.939 -9.723 1.00 91.19 85 LYS A O 1
ATOM 608 N N . LYS A 1 86 ? -16.482 -2.220 -9.515 1.00 91.69 86 LYS A N 1
ATOM 609 C CA . LYS A 1 86 ? -16.353 -2.099 -8.061 1.00 91.69 86 LYS A CA 1
ATOM 610 C C . LYS A 1 86 ? -15.317 -1.019 -7.737 1.00 91.69 86 LYS A C 1
ATOM 612 O O . LYS A 1 86 ? -14.138 -1.201 -8.064 1.00 91.69 86 LYS A O 1
ATOM 617 N N . PRO A 1 87 ? -15.715 0.101 -7.100 1.00 91.94 87 PRO A N 1
ATOM 618 C CA . PRO A 1 87 ? -14.768 1.137 -6.726 1.00 91.94 87 PRO A CA 1
ATOM 619 C C . PRO A 1 87 ? -13.676 0.577 -5.811 1.00 91.94 87 PRO A C 1
ATOM 621 O O . PRO A 1 87 ? -13.967 -0.016 -4.773 1.00 91.94 87 PRO A O 1
ATOM 624 N N . LEU A 1 88 ? -12.424 0.793 -6.199 1.00 94.25 88 LEU A N 1
ATOM 625 C CA . LEU A 1 88 ? -11.244 0.516 -5.402 1.00 94.25 88 LEU A CA 1
ATOM 626 C C . LEU A 1 88 ? -11.305 1.334 -4.111 1.00 94.25 88 LEU A C 1
ATOM 628 O O . LEU A 1 88 ? -11.425 2.566 -4.151 1.00 94.25 88 LEU A O 1
ATOM 632 N N . ARG A 1 89 ? -11.199 0.651 -2.969 1.00 95.44 89 ARG A N 1
ATOM 633 C CA . ARG A 1 89 ? -11.061 1.305 -1.667 1.00 95.44 89 ARG A CA 1
ATOM 634 C C . ARG A 1 89 ? -9.620 1.747 -1.494 1.00 95.44 89 ARG A C 1
ATOM 636 O O . ARG A 1 89 ? -8.702 0.963 -1.720 1.00 95.44 89 ARG A O 1
ATOM 643 N N . VAL A 1 90 ? -9.428 2.990 -1.075 1.00 94.75 90 VAL A N 1
ATOM 644 C CA . VAL A 1 90 ? -8.101 3.550 -0.819 1.00 94.75 90 VAL A CA 1
ATOM 645 C C . VAL A 1 90 ? -7.997 3.890 0.658 1.00 94.75 90 VAL A C 1
ATOM 647 O O . VAL A 1 90 ? -8.888 4.544 1.203 1.00 94.75 90 VAL A O 1
ATOM 650 N N . ILE A 1 91 ? -6.921 3.441 1.300 1.00 95.12 91 ILE A N 1
ATOM 651 C CA . ILE A 1 91 ? -6.643 3.736 2.704 1.00 95.12 91 ILE A CA 1
ATOM 652 C C . ILE A 1 91 ? -5.243 4.325 2.884 1.00 95.12 91 ILE A C 1
ATOM 654 O O . ILE A 1 91 ? -4.339 4.070 2.084 1.00 95.12 91 ILE A O 1
ATOM 658 N N . LEU A 1 92 ? -5.058 5.086 3.959 1.00 93.44 92 LEU A N 1
ATOM 659 C CA . LEU A 1 92 ? -3.752 5.480 4.479 1.00 93.44 92 LEU A CA 1
ATOM 660 C C . LEU A 1 92 ? -3.511 4.758 5.805 1.00 93.44 92 LEU A C 1
ATOM 662 O O . LEU A 1 92 ? -4.419 4.662 6.628 1.00 93.44 92 LEU A O 1
ATOM 666 N N . ASN A 1 93 ? -2.287 4.283 6.010 1.00 92.44 93 ASN A N 1
ATOM 667 C CA . ASN A 1 93 ? -1.836 3.632 7.239 1.00 92.44 93 ASN A CA 1
ATOM 668 C C . ASN A 1 93 ? -0.379 4.038 7.525 1.00 92.44 93 ASN A C 1
ATOM 670 O O . ASN A 1 93 ? 0.401 4.194 6.588 1.00 92.44 93 ASN A O 1
ATOM 674 N N . GLY A 1 94 ? -0.000 4.197 8.793 1.00 79.25 94 GLY A N 1
ATOM 675 C CA . GLY A 1 94 ? 1.375 4.531 9.209 1.00 79.25 94 GLY A CA 1
ATOM 676 C C . GLY A 1 94 ? 1.650 5.950 9.658 1.00 79.25 94 GLY A C 1
ATOM 677 O O . GLY A 1 94 ? 2.796 6.327 9.902 1.00 79.25 94 GLY A O 1
ATOM 678 N N . LEU A 1 95 ? 0.585 6.709 9.849 1.00 80.38 95 LEU A N 1
ATOM 679 C CA . LEU A 1 95 ? 0.615 7.975 10.557 1.00 80.38 95 LEU A CA 1
ATOM 680 C C . LEU A 1 95 ? 0.421 7.699 12.054 1.00 80.38 95 LEU A C 1
ATOM 682 O O . LEU A 1 95 ? -0.351 6.815 12.407 1.00 80.38 95 LEU A O 1
ATOM 686 N N . GLY A 1 96 ? 1.057 8.454 12.949 1.00 86.50 96 GLY A N 1
ATOM 687 C CA . GLY A 1 96 ? 0.609 8.495 14.347 1.00 86.50 96 GLY A CA 1
ATOM 688 C C . GLY A 1 96 ? -0.844 8.982 14.425 1.00 86.50 96 GLY A C 1
ATOM 689 O O . GLY A 1 96 ? -1.299 9.688 13.523 1.00 86.50 96 GLY A O 1
ATOM 690 N N . LYS A 1 97 ? -1.590 8.619 15.475 1.00 90.25 97 LYS A N 1
ATOM 691 C CA . LYS A 1 97 ? -3.038 8.918 15.578 1.00 90.25 97 LYS A CA 1
ATOM 692 C C . LYS A 1 97 ? -3.363 10.409 15.426 1.00 90.25 97 LYS A C 1
ATOM 694 O O . LYS A 1 97 ? -4.215 10.767 14.613 1.00 90.25 97 LYS A O 1
ATOM 699 N N . ASP A 1 98 ? -2.581 11.277 16.064 1.00 88.81 98 ASP A N 1
ATOM 700 C CA . ASP A 1 98 ? -2.734 12.733 15.934 1.00 88.81 98 ASP A CA 1
ATOM 701 C C . ASP A 1 98 ? -2.453 13.220 14.502 1.00 88.81 98 ASP A C 1
ATOM 703 O O . ASP A 1 98 ? -3.218 13.996 13.923 1.00 88.81 98 ASP A O 1
ATOM 707 N N . ALA A 1 99 ? -1.376 12.718 13.890 1.00 86.69 99 ALA A N 1
ATOM 708 C CA . ALA A 1 99 ? -1.005 13.062 12.520 1.00 86.69 99 ALA A CA 1
ATOM 709 C C . ALA A 1 99 ? -2.064 12.585 11.514 1.00 86.69 99 ALA A C 1
ATOM 711 O O . ALA A 1 99 ? -2.427 13.327 10.601 1.00 86.69 99 ALA A O 1
ATOM 712 N N . ALA A 1 100 ? -2.608 11.381 11.709 1.00 90.25 100 ALA A N 1
ATOM 713 C CA . ALA A 1 100 ? -3.689 10.830 10.903 1.00 90.25 100 ALA A CA 1
ATOM 714 C C . ALA A 1 100 ? -4.936 11.713 10.965 1.00 90.25 100 ALA A C 1
ATOM 716 O O . ALA A 1 100 ? -5.523 12.012 9.923 1.00 90.25 100 ALA A O 1
ATOM 717 N N . GLN A 1 101 ? -5.317 12.187 12.152 1.00 93.12 101 GLN A N 1
ATOM 718 C CA . GLN A 1 101 ? -6.464 13.076 12.308 1.00 93.12 101 GLN A CA 1
ATOM 719 C C . GLN A 1 101 ? -6.247 14.420 11.594 1.00 93.12 101 GLN A C 1
ATOM 721 O O . GLN A 1 101 ? -7.131 14.887 10.870 1.00 93.12 101 GLN A O 1
ATOM 726 N N . ILE A 1 102 ? -5.065 15.027 11.747 1.00 91.12 102 ILE A N 1
ATOM 727 C CA . ILE A 1 102 ? -4.714 16.302 11.100 1.00 91.12 102 ILE A CA 1
ATOM 728 C C . ILE A 1 102 ? -4.701 16.155 9.574 1.00 91.12 102 ILE A C 1
ATOM 730 O O . ILE A 1 102 ? -5.345 16.941 8.876 1.00 91.12 102 ILE A O 1
ATOM 734 N N . ILE A 1 103 ? -4.026 15.130 9.047 1.00 88.06 103 ILE A N 1
ATOM 735 C CA . ILE A 1 103 ? -3.953 14.853 7.605 1.00 88.06 103 ILE A CA 1
ATOM 736 C C . ILE A 1 103 ? -5.347 14.586 7.041 1.00 88.06 103 ILE A C 1
ATOM 738 O O . ILE A 1 103 ? -5.680 15.104 5.972 1.00 88.06 103 ILE A O 1
ATOM 742 N N . SER A 1 104 ? -6.184 13.848 7.772 1.00 92.25 104 SER A N 1
ATOM 743 C CA . SER A 1 104 ? -7.570 13.607 7.367 1.00 92.25 104 SER A CA 1
ATOM 744 C C . SER A 1 104 ? -8.354 14.903 7.259 1.00 92.25 104 SER A C 1
ATOM 746 O O . SER A 1 104 ? -9.033 15.132 6.261 1.00 92.25 104 SER A O 1
ATOM 748 N N . ARG A 1 105 ? -8.223 15.784 8.253 1.00 93.62 105 ARG A N 1
ATOM 749 C CA . ARG A 1 105 ? -8.906 17.077 8.270 1.00 93.62 105 ARG A CA 1
ATOM 750 C C . ARG A 1 105 ? -8.475 17.977 7.118 1.00 93.62 105 ARG A C 1
ATOM 752 O O . ARG A 1 105 ? -9.335 18.567 6.477 1.00 93.62 105 ARG A O 1
ATOM 759 N N . ILE A 1 106 ? -7.172 18.082 6.860 1.00 90.94 106 ILE A N 1
ATOM 760 C CA . ILE A 1 106 ? -6.626 18.952 5.806 1.00 90.94 106 ILE A CA 1
ATOM 761 C C . ILE A 1 106 ? -7.056 18.467 4.417 1.00 90.94 106 ILE A C 1
ATOM 763 O O . ILE A 1 106 ? -7.438 19.272 3.573 1.00 90.94 106 ILE A O 1
ATOM 767 N N . ASN A 1 107 ? -7.025 17.154 4.181 1.00 89.50 107 ASN A N 1
ATOM 768 C CA . ASN A 1 107 ? -7.314 16.590 2.860 1.00 89.50 107 ASN A CA 1
ATOM 769 C C . ASN A 1 107 ? -8.799 16.275 2.636 1.00 89.50 107 ASN A C 1
ATOM 771 O O . ASN A 1 107 ? -9.209 16.041 1.498 1.00 89.50 107 ASN A O 1
ATOM 775 N N . GLY A 1 108 ? -9.614 16.293 3.695 1.00 92.56 108 GLY A N 1
ATOM 776 C CA . GLY A 1 108 ? -11.028 15.928 3.651 1.00 92.56 108 GLY A CA 1
ATOM 777 C C . GLY A 1 108 ? -11.276 14.416 3.684 1.00 92.56 108 GLY A C 1
ATOM 778 O O . GLY A 1 108 ? -12.302 13.956 3.192 1.00 92.56 108 GLY A O 1
ATOM 779 N N . PHE A 1 109 ? -10.351 13.622 4.216 1.00 94.62 109 PHE A N 1
ATOM 780 C CA . PHE A 1 109 ? -10.521 12.171 4.335 1.00 94.62 109 PHE A CA 1
ATOM 781 C C . PHE A 1 109 ? -11.409 11.789 5.521 1.00 94.62 109 PHE A C 1
ATOM 783 O O . PHE A 1 109 ? -11.769 12.629 6.353 1.00 94.62 109 PHE A O 1
ATOM 790 N N . THR A 1 110 ? -11.750 10.505 5.608 1.00 96.50 110 THR A N 1
ATOM 791 C CA . THR A 1 110 ? -12.362 9.934 6.806 1.00 96.50 110 THR A CA 1
ATOM 792 C C . THR A 1 110 ? -11.271 9.462 7.755 1.00 96.50 110 THR A C 1
ATOM 794 O O . THR A 1 110 ? -10.560 8.503 7.459 1.00 96.50 110 THR A O 1
ATOM 797 N N . TYR A 1 111 ? -11.144 10.120 8.906 1.00 96.81 111 TYR A N 1
ATOM 798 C CA . TYR A 1 111 ? -10.283 9.645 9.987 1.00 96.81 111 TYR A CA 1
ATOM 799 C C . TYR A 1 111 ? -10.936 8.443 10.663 1.00 96.81 111 TYR A C 1
ATOM 801 O O . TYR A 1 111 ? -12.120 8.505 11.015 1.00 96.81 111 TYR A O 1
ATOM 809 N N . VAL A 1 112 ? -10.162 7.376 10.845 1.00 97.00 112 VAL A N 1
ATOM 810 C CA . VAL A 1 112 ? -10.582 6.179 11.571 1.00 97.00 112 VAL A CA 1
ATOM 811 C C . VAL A 1 112 ? -9.559 5.885 12.658 1.00 97.00 112 VAL A C 1
ATOM 813 O O . VAL A 1 112 ? -8.400 5.578 12.379 1.00 97.00 112 VAL A O 1
ATOM 816 N N . GLU A 1 113 ? -10.000 5.983 13.904 1.00 95.75 113 GLU A N 1
ATOM 817 C CA . GLU A 1 113 ? -9.185 5.661 15.065 1.00 95.75 113 GLU A CA 1
ATOM 818 C C . GLU A 1 113 ? -9.440 4.226 15.496 1.00 95.75 113 GLU A C 1
ATOM 820 O O . GLU A 1 113 ? -10.590 3.785 15.631 1.00 95.75 113 GLU A O 1
ATOM 825 N N . THR A 1 114 ? -8.353 3.506 15.741 1.00 96.00 114 THR A N 1
ATOM 826 C CA . THR A 1 114 ? -8.398 2.135 16.227 1.00 96.00 114 THR A CA 1
ATOM 827 C C . THR A 1 114 ? -7.818 2.008 17.622 1.00 96.00 114 THR A C 1
ATOM 829 O O . THR A 1 114 ? -6.919 2.749 18.010 1.00 96.00 114 THR A O 1
ATOM 832 N N . GLU A 1 115 ? -8.307 1.027 18.363 1.00 95.88 115 GLU A N 1
ATOM 833 C CA . GLU A 1 115 ? -7.682 0.490 19.563 1.00 95.88 115 GLU A CA 1
ATOM 834 C C . GLU A 1 115 ? -7.144 -0.906 19.234 1.00 95.88 115 GLU A C 1
ATOM 836 O O . GLU A 1 115 ? -7.865 -1.734 18.673 1.00 95.88 115 GLU A O 1
ATOM 841 N N . TYR A 1 116 ? -5.866 -1.140 19.527 1.00 96.44 116 TYR A N 1
ATOM 842 C CA . TYR A 1 116 ? -5.171 -2.391 19.232 1.00 96.44 116 TYR A CA 1
ATOM 843 C C . TYR A 1 116 ? -5.141 -3.297 20.464 1.00 96.44 116 TYR A C 1
ATOM 845 O O . TYR A 1 116 ? -4.654 -2.885 21.517 1.00 96.44 116 TYR A O 1
ATOM 853 N N . ASP A 1 117 ? -5.624 -4.531 20.315 1.00 95.50 117 ASP A N 1
ATOM 854 C CA . ASP A 1 117 ? -5.527 -5.586 21.324 1.00 95.50 117 ASP A CA 1
ATOM 855 C C . ASP A 1 117 ? -4.266 -6.435 21.055 1.00 95.50 117 ASP A C 1
ATOM 857 O O . ASP A 1 117 ? -4.261 -7.244 20.119 1.00 95.50 117 ASP A O 1
ATOM 861 N N . PRO A 1 118 ? -3.192 -6.297 21.860 1.00 91.44 118 PRO A N 1
ATOM 862 C CA . PRO A 1 118 ? -1.945 -7.024 21.641 1.00 91.44 118 PRO A CA 1
ATOM 863 C C . PRO A 1 118 ? -2.055 -8.527 21.920 1.00 91.44 118 PRO A C 1
ATOM 865 O O . PRO A 1 118 ? -1.203 -9.282 21.456 1.00 91.44 118 PRO A O 1
ATOM 868 N N . TYR A 1 119 ? -3.074 -8.976 22.660 1.00 93.00 119 TYR A N 1
ATOM 869 C CA . TYR A 1 119 ? -3.269 -10.393 22.973 1.00 93.00 119 TYR A CA 1
ATOM 870 C C . TYR A 1 119 ? -3.950 -11.139 21.827 1.00 93.00 119 TYR A C 1
ATOM 872 O O . TYR A 1 119 ? -3.689 -12.324 21.625 1.00 93.00 119 TYR A O 1
ATOM 880 N N . LYS A 1 120 ? -4.808 -10.447 21.069 1.00 93.50 120 LYS A N 1
ATOM 881 C CA . LYS A 1 120 ? -5.507 -11.007 19.900 1.00 93.50 120 LYS A CA 1
ATOM 882 C C . LYS A 1 120 ? -4.875 -10.628 18.566 1.00 93.50 120 LYS A C 1
ATOM 884 O O . LYS A 1 120 ? -5.157 -11.281 17.567 1.00 93.50 120 LYS A O 1
ATOM 889 N N . ASN A 1 121 ? -4.015 -9.609 18.555 1.00 90.50 121 ASN A N 1
ATOM 890 C CA . ASN A 1 121 ? -3.472 -8.993 17.345 1.00 90.50 121 ASN A CA 1
ATOM 891 C C . ASN A 1 121 ? -4.588 -8.455 16.421 1.00 90.50 121 ASN A C 1
ATOM 893 O O . ASN A 1 121 ? -4.559 -8.619 15.202 1.00 90.50 121 ASN A O 1
ATOM 897 N N . GLU A 1 122 ? -5.600 -7.828 17.026 1.00 93.88 122 GLU A N 1
ATOM 898 C CA . GLU A 1 122 ? -6.785 -7.290 16.349 1.00 93.88 122 GLU A CA 1
ATOM 899 C C . GLU A 1 122 ? -6.951 -5.797 16.646 1.00 93.88 122 GLU A C 1
ATOM 901 O O . GLU A 1 122 ? -6.538 -5.302 17.695 1.00 93.88 122 GLU A O 1
ATOM 906 N N . VAL A 1 123 ? -7.587 -5.070 15.724 1.00 96.19 123 VAL A N 1
ATOM 907 C CA . VAL A 1 123 ? -7.929 -3.653 15.905 1.00 96.19 123 VAL A CA 1
ATOM 908 C C . VAL A 1 123 ? -9.437 -3.439 15.920 1.00 96.19 123 VAL A C 1
ATOM 910 O O . VAL A 1 123 ? -10.155 -3.811 14.986 1.00 96.19 123 VAL A O 1
ATOM 913 N N . LYS A 1 124 ? -9.921 -2.747 16.949 1.00 96.56 124 LYS A N 1
ATOM 914 C CA . LYS A 1 124 ? -11.306 -2.283 17.048 1.00 96.56 124 LYS A CA 1
ATOM 915 C C . LYS A 1 124 ? -11.384 -0.818 16.645 1.00 96.56 124 LYS A C 1
ATOM 917 O O . LYS A 1 124 ? -10.549 -0.023 17.042 1.00 96.56 124 LYS A O 1
ATOM 922 N N . GLU A 1 125 ? -12.387 -0.450 15.855 1.00 96.12 125 GLU A N 1
ATOM 923 C CA . GLU A 1 125 ? -12.661 0.966 15.587 1.00 96.12 125 GLU A CA 1
ATOM 924 C C . GLU A 1 125 ? -13.319 1.605 16.810 1.00 96.12 125 GLU A C 1
ATOM 926 O O . GLU A 1 125 ? -14.322 1.089 17.307 1.00 96.12 125 GLU A O 1
ATOM 931 N N . VAL A 1 126 ? -12.745 2.709 17.285 1.00 97.06 126 VAL A N 1
ATOM 932 C CA . VAL A 1 126 ? -13.250 3.463 18.444 1.00 97.06 126 VAL A CA 1
ATOM 933 C C . VAL A 1 126 ? -13.787 4.834 18.051 1.00 97.06 126 VAL A C 1
ATOM 935 O O . VAL A 1 126 ? -14.638 5.380 18.750 1.00 97.06 126 VAL A O 1
ATOM 938 N N . PHE A 1 127 ? -13.354 5.372 16.907 1.00 96.94 127 PHE A N 1
ATOM 939 C CA . PHE A 1 127 ? -13.836 6.646 16.390 1.00 96.94 127 PHE A CA 1
ATOM 940 C C . PHE A 1 127 ? -13.773 6.701 14.862 1.00 96.94 127 PHE A C 1
ATOM 942 O O . PHE A 1 127 ? -12.831 6.205 14.244 1.00 96.94 127 PHE A O 1
ATOM 949 N N . ARG A 1 128 ? -14.764 7.361 14.253 1.00 97.38 128 ARG A N 1
ATOM 950 C CA . ARG A 1 128 ? -14.813 7.643 12.816 1.00 97.38 128 ARG A CA 1
ATOM 951 C C . ARG A 1 128 ? -15.369 9.032 12.567 1.00 97.38 128 ARG A C 1
ATOM 953 O O . ARG A 1 128 ? -16.439 9.378 13.066 1.00 97.38 128 ARG A O 1
ATOM 960 N N . LYS A 1 129 ? -14.680 9.810 11.735 1.00 97.56 129 LYS A N 1
ATOM 961 C CA . LYS A 1 129 ? -15.150 11.131 11.312 1.00 97.56 129 LYS A CA 1
ATOM 962 C C . LYS A 1 129 ? -14.749 11.432 9.878 1.00 97.56 129 LYS A C 1
ATOM 964 O O . LYS A 1 129 ? -13.562 11.492 9.571 1.00 97.56 129 LYS A O 1
ATOM 969 N N . SER A 1 130 ? -15.744 11.684 9.030 1.00 97.31 130 SER A N 1
ATOM 970 C CA . SER A 1 130 ? -15.515 12.287 7.716 1.00 97.31 130 SER A CA 1
ATOM 971 C C . SER A 1 130 ? -15.322 13.793 7.858 1.00 97.31 130 SER A C 1
ATOM 973 O O . SER A 1 130 ? -16.099 14.454 8.551 1.00 97.31 130 SER A O 1
ATOM 975 N N . TYR A 1 131 ? -14.297 14.338 7.205 1.00 96.06 131 TYR A N 1
ATOM 976 C CA . TYR A 1 131 ? -14.037 15.781 7.165 1.00 96.06 131 TYR A CA 1
ATOM 977 C C . TYR A 1 131 ? -14.485 16.452 5.859 1.00 96.06 131 TYR A C 1
ATOM 979 O O . TYR A 1 131 ? -14.363 17.668 5.733 1.00 96.06 131 TYR A O 1
ATOM 987 N N . SER A 1 132 ? -15.003 15.691 4.891 1.00 94.81 132 SER A N 1
ATOM 988 C CA . SER A 1 132 ? -15.601 16.230 3.665 1.00 94.81 132 SER A CA 1
ATOM 989 C C . SER A 1 132 ? -16.756 15.359 3.162 1.00 94.81 132 SER A C 1
ATOM 991 O O . SER A 1 132 ? -17.155 14.392 3.816 1.00 94.81 132 SER A O 1
ATOM 993 N N . GLU A 1 133 ? -17.279 15.693 1.985 1.00 92.00 133 GLU A N 1
ATOM 994 C CA . GLU A 1 133 ? -18.225 14.882 1.223 1.00 92.00 133 GLU A CA 1
ATOM 995 C C . GLU A 1 133 ? -17.588 14.440 -0.109 1.00 92.00 133 GLU A C 1
ATOM 997 O O . GLU A 1 133 ? -16.610 15.019 -0.587 1.00 92.00 133 GLU A O 1
ATOM 1002 N N . GLY A 1 134 ? -18.130 13.394 -0.738 1.00 88.00 134 GLY A N 1
ATOM 1003 C CA . GLY A 1 134 ? -17.673 12.931 -2.053 1.00 88.00 134 GLY A CA 1
ATOM 1004 C C . GLY A 1 134 ? -16.498 11.945 -2.012 1.00 88.00 134 GLY A C 1
ATOM 1005 O O . GLY A 1 134 ? -16.426 11.080 -1.143 1.00 88.00 134 GLY A O 1
ATOM 1006 N N . LEU A 1 135 ? -15.607 11.999 -3.012 1.00 87.19 135 LEU A N 1
ATOM 1007 C CA . LEU A 1 135 ? -14.551 10.988 -3.203 1.00 87.19 135 LEU A CA 1
ATOM 1008 C C . LEU A 1 135 ? -13.477 11.018 -2.113 1.00 87.19 135 LEU A C 1
ATOM 1010 O O . LEU A 1 135 ? -13.016 9.960 -1.695 1.00 87.19 135 LEU A O 1
ATOM 1014 N N . ARG A 1 136 ? -13.117 12.208 -1.621 1.00 89.81 136 ARG A N 1
ATOM 1015 C CA . ARG A 1 136 ? -12.117 12.375 -0.554 1.00 89.81 136 ARG A CA 1
ATOM 1016 C C . ARG A 1 136 ? -12.571 11.697 0.738 1.00 89.81 136 ARG A C 1
ATOM 1018 O O . ARG A 1 136 ? -11.811 10.935 1.323 1.00 89.81 136 ARG A O 1
ATOM 1025 N N . ALA A 1 137 ? -13.843 11.854 1.099 1.00 92.62 137 ALA A N 1
ATOM 1026 C CA . ALA A 1 137 ? -14.453 11.190 2.249 1.00 92.62 137 ALA A CA 1
ATOM 1027 C C . ALA A 1 137 ? -14.402 9.650 2.185 1.00 92.62 137 ALA A C 1
ATOM 1029 O O . ALA A 1 137 ? -14.463 8.993 3.221 1.00 92.62 137 ALA A O 1
ATOM 1030 N N . LYS A 1 138 ? -14.274 9.050 0.992 1.00 92.62 138 LYS A N 1
ATOM 1031 C CA . LYS A 1 138 ? -14.168 7.587 0.831 1.00 92.62 138 LYS A CA 1
ATOM 1032 C C . LYS A 1 138 ? -12.781 7.037 1.159 1.00 92.62 138 LYS A C 1
ATOM 1034 O O . LYS A 1 138 ? -12.629 5.821 1.252 1.00 92.62 138 LYS A O 1
ATOM 1039 N N . VAL A 1 139 ? -11.781 7.903 1.303 1.00 93.62 139 VAL A N 1
ATOM 1040 C CA . VAL A 1 139 ? -10.436 7.504 1.712 1.00 93.62 139 VAL A CA 1
ATOM 1041 C C . VAL A 1 139 ? -10.417 7.383 3.234 1.00 93.62 139 VAL A C 1
ATOM 1043 O O . VAL A 1 139 ? -10.621 8.376 3.934 1.00 93.62 139 VAL A O 1
ATOM 1046 N N . ASN A 1 140 ? -10.183 6.175 3.750 1.00 95.50 140 ASN A N 1
ATOM 1047 C CA . ASN A 1 140 ? -10.011 5.963 5.190 1.00 95.50 140 ASN A CA 1
ATOM 1048 C C . ASN A 1 140 ? -8.552 6.222 5.567 1.00 95.50 140 ASN A C 1
ATOM 1050 O O . ASN A 1 140 ? -7.641 5.634 4.991 1.00 95.50 140 ASN A O 1
ATOM 1054 N N . CYS A 1 141 ? -8.319 7.069 6.555 1.00 94.44 141 CYS A N 1
ATOM 1055 C CA . CYS A 1 141 ? -6.989 7.384 7.044 1.00 94.44 141 CYS A CA 1
ATOM 1056 C C . CYS A 1 141 ? -6.850 6.890 8.482 1.00 94.44 141 CYS A C 1
ATOM 1058 O O . CYS A 1 141 ? -7.471 7.427 9.402 1.00 94.44 141 CYS A O 1
ATOM 1060 N N . TYR A 1 142 ? -6.031 5.856 8.641 1.00 94.38 142 TYR A N 1
ATOM 1061 C CA . TYR A 1 142 ? -5.749 5.206 9.908 1.00 94.38 142 TYR A CA 1
ATOM 1062 C C . TYR A 1 142 ? -4.487 5.769 10.549 1.00 94.38 142 TYR A C 1
ATOM 1064 O O . TYR A 1 142 ? -3.467 5.985 9.885 1.00 94.38 142 TYR A O 1
ATOM 1072 N N . GLY A 1 143 ? -4.567 5.961 11.863 1.00 89.88 143 GLY A N 1
ATOM 1073 C CA . GLY A 1 143 ? -3.411 6.194 12.709 1.00 89.88 143 GLY A CA 1
ATOM 1074 C C . GLY A 1 143 ? -2.995 4.922 13.442 1.00 89.88 143 GLY A C 1
ATOM 1075 O O . GLY A 1 143 ? -3.851 4.212 13.962 1.00 89.88 143 GLY A O 1
ATOM 1076 N N . ALA A 1 144 ? -1.696 4.650 13.517 1.00 90.12 144 ALA A N 1
ATOM 1077 C CA . ALA A 1 144 ? -1.134 3.498 14.206 1.00 90.12 144 ALA A CA 1
ATOM 1078 C C . ALA A 1 144 ? 0.080 3.915 15.041 1.00 90.12 144 ALA A C 1
ATOM 1080 O O . ALA A 1 144 ? 0.974 4.616 14.567 1.00 90.12 144 ALA A O 1
ATOM 1081 N N . ASN A 1 145 ? 0.130 3.450 16.286 1.00 88.19 145 ASN A N 1
ATOM 1082 C CA . ASN A 1 145 ? 1.213 3.752 17.223 1.00 88.19 145 ASN A CA 1
ATOM 1083 C C . ASN A 1 145 ? 2.310 2.676 17.217 1.00 88.19 145 ASN A C 1
ATOM 1085 O O . ASN A 1 145 ? 3.353 2.852 17.844 1.00 88.19 145 ASN A O 1
ATOM 1089 N N . SER A 1 146 ? 2.087 1.552 16.530 1.00 90.62 146 SER A N 1
ATOM 1090 C CA . SER A 1 146 ? 3.037 0.442 16.461 1.00 90.62 146 SER A CA 1
ATOM 1091 C C . SER A 1 146 ? 2.919 -0.342 15.152 1.00 90.62 146 SER A C 1
ATOM 1093 O O . SER A 1 146 ? 1.880 -0.324 14.493 1.00 90.62 146 SER A O 1
ATOM 1095 N N . VAL A 1 147 ? 3.984 -1.064 14.786 1.00 92.31 147 VAL A N 1
ATOM 1096 C CA . VAL A 1 147 ? 3.993 -1.951 13.609 1.00 92.31 147 VAL A CA 1
ATOM 1097 C C . VAL A 1 147 ? 2.900 -3.030 13.691 1.00 92.31 147 VAL A C 1
ATOM 1099 O O . VAL A 1 147 ? 2.182 -3.175 12.703 1.00 92.31 147 VAL A O 1
ATOM 1102 N N . PRO A 1 148 ? 2.694 -3.744 14.820 1.00 95.06 148 PRO A N 1
ATOM 1103 C CA . PRO A 1 148 ? 1.612 -4.726 14.925 1.00 95.06 148 PRO A CA 1
ATOM 1104 C C . PRO A 1 148 ? 0.216 -4.127 14.714 1.00 95.06 148 PRO A C 1
ATOM 1106 O O . PRO A 1 148 ? -0.565 -4.680 13.949 1.00 95.06 148 PRO A O 1
ATOM 1109 N N . GLU A 1 149 ? -0.069 -2.950 15.286 1.00 95.31 149 GLU A N 1
ATOM 1110 C CA . GLU A 1 149 ? -1.330 -2.233 15.027 1.00 95.31 149 GLU A CA 1
ATOM 1111 C C . GLU A 1 149 ? -1.483 -1.908 13.533 1.00 95.31 149 GLU A C 1
ATOM 1113 O O . GLU A 1 149 ? -2.538 -2.142 12.944 1.00 95.31 149 GLU A O 1
ATOM 1118 N N . GLY A 1 150 ? -0.403 -1.451 12.891 1.00 95.25 150 GLY A N 1
ATOM 1119 C CA . GLY A 1 150 ? -0.353 -1.230 11.449 1.00 95.25 150 GLY A CA 1
ATOM 1120 C C . GLY A 1 150 ? -0.684 -2.480 10.635 1.00 95.25 150 GLY A C 1
ATOM 1121 O O . GLY A 1 150 ? -1.482 -2.402 9.704 1.00 95.25 150 GLY A O 1
ATOM 1122 N N . VAL A 1 151 ? -0.112 -3.632 10.987 1.00 97.06 151 VAL A N 1
ATOM 1123 C CA . VAL A 1 151 ? -0.386 -4.926 10.335 1.00 97.06 151 VAL A CA 1
ATOM 1124 C C . VAL A 1 151 ? -1.831 -5.369 10.575 1.00 97.06 151 VAL A C 1
ATOM 1126 O O . VAL A 1 151 ? -2.503 -5.803 9.638 1.00 97.06 151 VAL A O 1
ATOM 1129 N N . ALA A 1 152 ? -2.351 -5.201 11.789 1.00 97.25 152 ALA A N 1
ATOM 1130 C CA . ALA A 1 152 ? -3.737 -5.514 12.117 1.00 97.25 152 ALA A CA 1
ATOM 1131 C C . ALA A 1 152 ? -4.727 -4.646 11.314 1.00 97.25 152 ALA A C 1
ATOM 1133 O O . ALA A 1 152 ? -5.741 -5.158 10.836 1.00 97.25 152 ALA A O 1
ATOM 1134 N N . ILE A 1 153 ? -4.413 -3.368 11.065 1.00 97.50 153 ILE A N 1
ATOM 1135 C CA . ILE A 1 153 ? -5.186 -2.502 10.153 1.00 97.50 153 ILE A CA 1
ATOM 1136 C C . ILE A 1 153 ? -5.168 -3.052 8.719 1.00 97.50 153 ILE A C 1
ATOM 1138 O O . ILE A 1 153 ? -6.215 -3.101 8.073 1.00 97.50 153 ILE A O 1
ATOM 1142 N N . MET A 1 154 ? -4.012 -3.512 8.223 1.00 97.94 154 MET A N 1
ATOM 1143 C CA . MET A 1 154 ? -3.908 -4.114 6.882 1.00 97.94 154 MET A CA 1
ATOM 1144 C C . MET A 1 154 ? -4.810 -5.351 6.750 1.00 97.94 154 MET A C 1
ATOM 1146 O O . MET A 1 154 ? -5.469 -5.531 5.724 1.00 97.94 154 MET A O 1
ATOM 1150 N N . TRP A 1 155 ? -4.887 -6.184 7.794 1.00 97.75 155 TRP A N 1
ATOM 1151 C CA . TRP A 1 155 ? -5.805 -7.327 7.850 1.00 97.75 155 TRP A CA 1
ATOM 1152 C C . TRP A 1 155 ? -7.269 -6.917 7.934 1.00 97.75 155 TRP A C 1
ATOM 1154 O O . TRP A 1 155 ? -8.073 -7.439 7.163 1.00 97.75 155 TRP A O 1
ATOM 1164 N N . LYS A 1 156 ? -7.606 -5.965 8.811 1.00 97.06 156 LYS A N 1
ATOM 1165 C CA . LYS A 1 156 ? -8.967 -5.433 8.961 1.00 97.06 156 LYS A CA 1
ATOM 1166 C C . LYS A 1 156 ? -9.524 -4.927 7.633 1.00 97.06 156 LYS A C 1
ATOM 1168 O O . LYS A 1 156 ? -10.678 -5.185 7.307 1.00 97.06 156 LYS A O 1
ATOM 1173 N N . GLU A 1 157 ? -8.707 -4.204 6.875 1.00 97.12 157 GLU A N 1
ATOM 1174 C CA . GLU A 1 157 ? -9.107 -3.641 5.585 1.00 97.12 157 GLU A CA 1
ATOM 1175 C C . GLU A 1 157 ? -8.965 -4.629 4.423 1.00 97.12 157 GLU A C 1
ATOM 1177 O O . GLU A 1 157 ? -9.480 -4.366 3.334 1.00 97.12 157 GLU A O 1
ATOM 1182 N N . GLY A 1 158 ? -8.314 -5.774 4.646 1.00 97.25 158 GLY A N 1
ATOM 1183 C CA . GLY A 1 158 ? -8.099 -6.801 3.635 1.00 97.25 158 GLY A CA 1
ATOM 1184 C C . GLY A 1 158 ? -7.221 -6.326 2.480 1.00 97.25 158 GLY A C 1
ATOM 1185 O O . GLY A 1 158 ? -7.509 -6.671 1.339 1.00 97.25 158 GLY A O 1
ATOM 1186 N N . VAL A 1 159 ? -6.176 -5.543 2.759 1.00 97.94 159 VAL A N 1
ATOM 1187 C CA . VAL A 1 159 ? -5.337 -4.878 1.747 1.00 97.94 159 VAL A CA 1
ATOM 1188 C C . VAL A 1 159 ? -4.770 -5.864 0.718 1.00 97.94 159 VAL A C 1
ATOM 1190 O O . VAL A 1 159 ? -4.129 -6.851 1.072 1.00 97.94 159 VAL A O 1
ATOM 1193 N N . ASP A 1 160 ? -4.967 -5.573 -0.568 1.00 97.38 160 ASP A N 1
ATOM 1194 C CA . ASP A 1 160 ? -4.486 -6.414 -1.676 1.00 97.38 160 ASP A CA 1
ATOM 1195 C C . ASP A 1 160 ? -3.235 -5.831 -2.328 1.00 97.38 160 ASP A C 1
ATOM 1197 O O . ASP A 1 160 ? -2.367 -6.562 -2.804 1.00 97.38 160 ASP A O 1
ATOM 1201 N N . VAL A 1 161 ? -3.119 -4.504 -2.331 1.00 96.12 161 VAL A N 1
ATOM 1202 C CA . VAL A 1 161 ? -1.976 -3.790 -2.895 1.00 96.12 161 VAL A CA 1
ATOM 1203 C C . VAL A 1 161 ? -1.569 -2.676 -1.946 1.00 96.12 161 VAL A C 1
ATOM 1205 O O . VAL A 1 161 ? -2.419 -1.959 -1.421 1.00 96.12 161 VAL A O 1
ATOM 1208 N N . SER A 1 162 ? -0.271 -2.470 -1.745 1.00 94.44 162 SER A N 1
ATOM 1209 C CA . SER A 1 162 ? 0.191 -1.264 -1.061 1.00 94.44 162 SER A CA 1
ATOM 1210 C C . SER A 1 162 ? 1.435 -0.673 -1.684 1.00 94.44 162 SER A C 1
ATOM 1212 O O . SER A 1 162 ? 2.237 -1.383 -2.288 1.00 94.44 162 SER A O 1
ATOM 1214 N N . ILE A 1 163 ? 1.655 0.608 -1.417 1.00 90.12 163 ILE A N 1
ATOM 1215 C CA . ILE A 1 163 ? 2.918 1.279 -1.700 1.00 90.12 163 ILE A CA 1
ATOM 1216 C C . ILE A 1 163 ? 3.486 1.901 -0.427 1.00 90.12 163 ILE A C 1
ATOM 1218 O O . ILE A 1 163 ? 2.772 2.588 0.307 1.00 90.12 163 ILE A O 1
ATOM 1222 N N . THR A 1 164 ? 4.769 1.665 -0.154 1.00 86.69 164 THR A N 1
ATOM 1223 C CA . THR A 1 164 ? 5.482 2.374 0.915 1.00 86.69 164 THR A CA 1
ATOM 1224 C C . THR A 1 164 ? 5.883 3.753 0.408 1.00 86.69 164 THR A C 1
ATOM 1226 O O . THR A 1 164 ? 6.609 3.869 -0.581 1.00 86.69 164 THR A O 1
ATOM 1229 N N . GLY A 1 165 ? 5.372 4.800 1.055 1.00 72.88 165 GLY A N 1
ATOM 1230 C CA . GLY A 1 165 ? 5.733 6.186 0.762 1.00 72.88 165 GLY A CA 1
ATOM 1231 C C . GLY A 1 165 ? 7.066 6.593 1.392 1.00 72.88 165 GLY A C 1
ATOM 1232 O O . GLY A 1 165 ? 7.688 5.831 2.124 1.00 72.88 165 GLY A O 1
ATOM 1233 N N . ASN A 1 166 ? 7.486 7.834 1.152 1.00 64.25 166 ASN A N 1
ATOM 1234 C CA . ASN A 1 166 ? 8.676 8.398 1.791 1.00 64.25 166 ASN A CA 1
ATOM 1235 C C . ASN A 1 166 ? 8.417 8.670 3.281 1.00 64.25 166 ASN A C 1
ATOM 1237 O O . ASN A 1 166 ? 7.299 9.033 3.658 1.00 64.25 166 ASN A O 1
ATOM 1241 N N . SER A 1 167 ? 9.449 8.537 4.111 1.00 61.00 167 SER A N 1
ATOM 1242 C CA . SER A 1 167 ? 9.424 8.915 5.526 1.00 61.00 167 SER A CA 1
ATOM 1243 C C . SER A 1 167 ? 10.796 9.413 5.962 1.00 61.00 167 SER A C 1
ATOM 1245 O O . SER A 1 167 ? 11.812 8.882 5.514 1.00 61.00 167 SER A O 1
ATOM 1247 N N . THR A 1 168 ? 10.822 10.392 6.870 1.00 54.03 168 THR A N 1
ATOM 1248 C CA . THR A 1 168 ? 12.039 10.834 7.578 1.00 54.03 168 THR A CA 1
ATOM 1249 C C . THR A 1 168 ? 12.609 9.741 8.480 1.00 54.03 168 THR A C 1
ATOM 1251 O O . THR A 1 168 ? 13.790 9.774 8.819 1.00 54.03 168 THR A O 1
ATOM 1254 N N . ASN A 1 169 ? 11.798 8.735 8.830 1.00 60.28 169 ASN A N 1
ATOM 1255 C CA . ASN A 1 169 ? 12.207 7.593 9.632 1.00 60.28 169 ASN A CA 1
ATOM 1256 C C . ASN A 1 169 ? 11.701 6.261 9.037 1.00 60.28 169 ASN A C 1
ATOM 1258 O O . ASN A 1 169 ? 10.735 5.669 9.531 1.00 60.28 169 ASN A O 1
ATOM 1262 N N . PRO A 1 170 ? 12.357 5.763 7.974 1.00 55.69 170 PRO A N 1
ATOM 1263 C CA . PRO A 1 170 ? 11.889 4.596 7.229 1.00 55.69 170 PRO A CA 1
ATOM 1264 C C . PRO A 1 170 ? 11.965 3.276 8.016 1.00 55.69 170 PRO A C 1
ATOM 1266 O O . PRO A 1 170 ? 11.320 2.297 7.640 1.00 55.69 170 PRO A O 1
ATOM 1269 N N . THR A 1 171 ? 12.723 3.228 9.116 1.00 60.22 171 THR A N 1
ATOM 1270 C CA . THR A 1 171 ? 12.887 2.019 9.939 1.00 60.22 171 THR A CA 1
ATOM 1271 C C . THR A 1 171 ? 11.740 1.796 10.920 1.00 60.22 171 THR A C 1
ATOM 1273 O O . THR A 1 171 ? 11.627 0.705 11.472 1.00 60.22 171 THR A O 1
ATOM 1276 N N . ARG A 1 172 ? 10.875 2.795 11.148 1.00 66.38 172 ARG A N 1
ATOM 1277 C CA . ARG A 1 172 ? 9.889 2.728 12.237 1.00 66.38 172 ARG A CA 1
ATOM 1278 C C . ARG A 1 172 ? 8.552 2.095 11.883 1.00 66.38 172 ARG A C 1
ATOM 1280 O O . ARG A 1 172 ? 7.909 1.581 12.791 1.00 66.38 172 ARG A O 1
ATOM 1287 N N . PHE A 1 173 ? 8.108 2.145 10.624 1.00 83.44 173 PHE A N 1
ATOM 1288 C CA . PHE A 1 173 ? 6.731 1.733 10.324 1.00 83.44 173 PHE A CA 1
ATOM 1289 C C . PHE A 1 173 ? 6.517 1.080 8.957 1.00 83.44 173 PHE A C 1
ATOM 1291 O O . PHE A 1 173 ? 6.171 -0.093 8.889 1.00 83.44 173 PHE A O 1
ATOM 1298 N N . GLN A 1 174 ? 6.715 1.812 7.860 1.00 87.31 174 GLN A N 1
ATOM 1299 C CA . GLN A 1 174 ? 6.166 1.439 6.546 1.00 87.31 174 GLN A CA 1
ATOM 1300 C C . GLN A 1 174 ? 6.700 0.099 6.032 1.00 87.31 174 GLN A C 1
ATOM 1302 O O . GLN A 1 174 ? 5.922 -0.796 5.708 1.00 87.31 174 GLN A O 1
ATOM 1307 N N . HIS A 1 175 ? 8.028 -0.049 5.987 1.00 88.56 175 HIS A N 1
ATOM 1308 C CA . HIS A 1 175 ? 8.665 -1.283 5.539 1.00 88.56 175 HIS A CA 1
ATOM 1309 C C . HIS A 1 175 ? 8.436 -2.453 6.511 1.00 88.56 175 HIS A C 1
ATOM 1311 O O . HIS A 1 175 ? 8.064 -3.525 6.033 1.00 88.56 175 HIS A O 1
ATOM 1317 N N . PRO A 1 176 ? 8.575 -2.289 7.847 1.00 91.25 176 PRO A N 1
ATOM 1318 C CA . PRO A 1 176 ? 8.199 -3.337 8.798 1.00 91.25 176 PRO A CA 1
ATOM 1319 C C . PRO A 1 176 ? 6.750 -3.825 8.667 1.00 91.25 176 PRO A C 1
A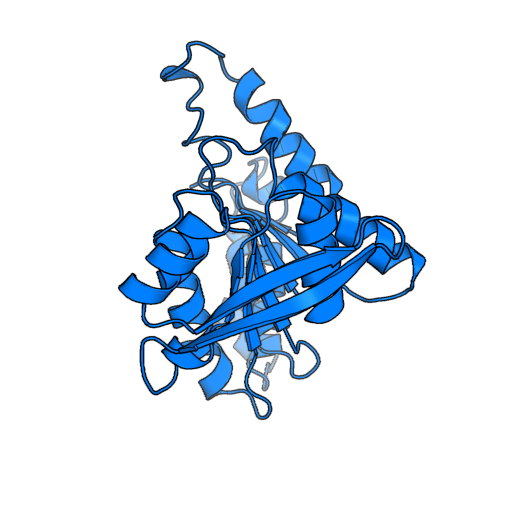TOM 1321 O O . PRO A 1 176 ? 6.516 -5.033 8.724 1.00 91.25 176 PRO A O 1
ATOM 1324 N N . VAL A 1 177 ? 5.785 -2.923 8.448 1.00 94.19 177 VAL A N 1
ATOM 1325 C CA . VAL A 1 177 ? 4.373 -3.290 8.244 1.00 94.19 177 VAL A CA 1
ATOM 1326 C C . VAL A 1 177 ? 4.193 -4.036 6.927 1.00 94.19 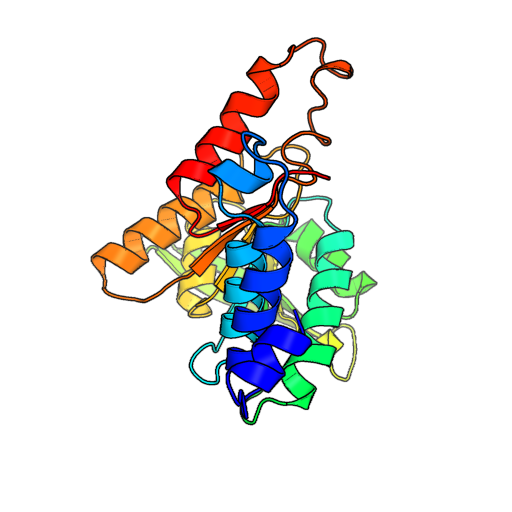177 VAL A C 1
ATOM 1328 O O . VAL A 1 177 ? 3.624 -5.124 6.931 1.00 94.19 177 VAL A O 1
ATOM 1331 N N . ALA A 1 178 ? 4.718 -3.507 5.816 1.00 94.56 178 ALA A N 1
ATOM 1332 C CA . ALA A 1 178 ? 4.629 -4.164 4.511 1.00 94.56 178 ALA A CA 1
ATOM 1333 C C . ALA A 1 178 ? 5.266 -5.564 4.522 1.00 94.56 178 ALA A C 1
ATOM 1335 O O . ALA A 1 178 ? 4.671 -6.519 4.025 1.00 94.56 178 ALA A O 1
ATOM 1336 N N . GLY A 1 179 ? 6.455 -5.697 5.116 1.00 95.00 179 GLY A N 1
ATOM 1337 C CA . GLY A 1 179 ? 7.184 -6.961 5.212 1.00 95.00 179 GLY A CA 1
ATOM 1338 C C . GLY A 1 179 ? 6.489 -7.992 6.092 1.00 95.00 179 GLY A C 1
ATOM 1339 O O . GLY A 1 179 ? 6.299 -9.131 5.663 1.00 95.00 179 GLY A O 1
ATOM 1340 N N . THR A 1 180 ? 6.049 -7.592 7.287 1.00 96.19 180 THR A N 1
ATOM 1341 C CA . THR A 1 180 ? 5.305 -8.485 8.191 1.00 96.19 180 THR A CA 1
ATOM 1342 C C . THR A 1 180 ? 3.994 -8.931 7.548 1.00 96.19 180 THR A C 1
ATOM 1344 O O . TH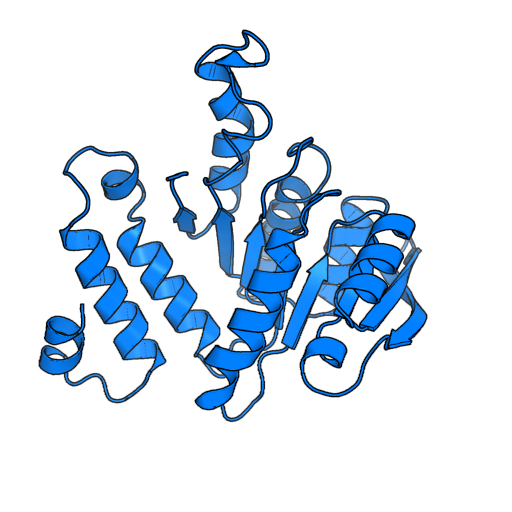R A 1 180 ? 3.711 -10.126 7.486 1.00 96.19 180 THR A O 1
ATOM 1347 N N . TYR A 1 181 ? 3.237 -7.996 6.966 1.00 97.69 181 TYR A N 1
ATOM 1348 C CA . TYR A 1 181 ? 1.981 -8.312 6.290 1.00 97.69 181 TYR A CA 1
ATOM 1349 C C . TYR A 1 181 ? 2.184 -9.230 5.076 1.00 97.69 181 TYR A C 1
ATOM 1351 O O . TYR A 1 181 ? 1.411 -10.169 4.889 1.00 97.69 181 TYR A O 1
ATOM 1359 N N . LYS A 1 182 ? 3.252 -9.033 4.285 1.00 97.56 182 LYS A N 1
ATOM 1360 C CA . LYS A 1 182 ? 3.613 -9.925 3.169 1.00 97.56 182 LYS A CA 1
ATOM 1361 C C . LYS A 1 182 ? 3.880 -11.347 3.640 1.00 97.56 182 LYS A C 1
ATOM 1363 O O . LYS A 1 182 ? 3.354 -12.283 3.041 1.00 97.56 182 LYS A O 1
ATOM 1368 N N . LYS A 1 183 ? 4.663 -11.509 4.710 1.00 97.50 183 LYS A N 1
ATOM 1369 C CA . LYS A 1 183 ? 4.934 -12.821 5.309 1.00 97.50 183 LYS A CA 1
ATOM 1370 C C . LYS A 1 183 ? 3.634 -13.507 5.726 1.00 97.50 183 LYS A C 1
ATOM 1372 O O . LYS A 1 183 ? 3.388 -14.630 5.297 1.00 97.50 183 LYS A O 1
ATOM 1377 N N . GLU A 1 184 ? 2.783 -12.826 6.490 1.00 97.50 184 GLU A N 1
ATOM 1378 C CA . GLU A 1 184 ? 1.524 -13.414 6.961 1.00 97.50 184 GLU A CA 1
ATOM 1379 C C . GLU A 1 184 ? 0.552 -13.733 5.815 1.00 97.50 184 GLU A C 1
ATOM 1381 O O . GLU A 1 184 ? -0.133 -14.754 5.850 1.00 97.50 184 GLU A O 1
ATOM 1386 N N . CYS A 1 185 ? 0.492 -12.886 4.781 1.00 97.94 185 CYS A N 1
ATOM 1387 C CA . CYS A 1 185 ? -0.306 -13.145 3.584 1.00 97.94 185 CYS A CA 1
ATOM 1388 C C . CYS A 1 185 ? 0.164 -14.412 2.866 1.00 97.94 185 CYS A C 1
ATOM 1390 O O . CYS A 1 185 ? -0.664 -15.255 2.529 1.00 97.94 185 CYS A O 1
ATOM 1392 N N . ASN A 1 186 ? 1.478 -14.585 2.694 1.00 97.25 186 ASN A N 1
ATOM 1393 C CA . ASN A 1 186 ? 2.044 -15.790 2.090 1.00 97.25 186 ASN A CA 1
ATOM 1394 C C . ASN A 1 186 ? 1.713 -17.045 2.916 1.00 97.25 186 ASN A C 1
ATOM 1396 O O . ASN A 1 186 ? 1.293 -18.050 2.350 1.00 97.25 186 ASN A O 1
ATOM 1400 N N . GLU A 1 187 ? 1.845 -16.977 4.244 1.00 97.69 187 GLU A N 1
ATOM 1401 C CA . GLU A 1 187 ? 1.538 -18.091 5.158 1.00 97.69 187 GLU A CA 1
ATOM 1402 C C . GLU A 1 187 ? 0.051 -18.473 5.149 1.00 97.69 187 GLU A C 1
ATOM 1404 O O . GLU A 1 187 ? -0.289 -19.648 5.272 1.00 97.69 187 GLU A O 1
ATOM 1409 N N . LYS A 1 188 ? -0.841 -17.495 4.961 1.00 97.06 188 LYS A N 1
ATOM 1410 C CA . LYS A 1 188 ? -2.300 -17.694 4.899 1.00 97.06 188 LYS A CA 1
ATOM 1411 C C . LYS A 1 188 ? -2.838 -17.854 3.471 1.00 97.06 188 LYS A C 1
ATOM 1413 O O . LYS A 1 188 ? -4.050 -17.919 3.283 1.00 97.06 188 LYS A O 1
ATOM 1418 N N . GLY A 1 189 ? -1.971 -17.877 2.457 1.00 96.75 189 GLY A N 1
ATOM 1419 C CA . GLY A 1 189 ? -2.364 -17.992 1.050 1.00 96.75 189 GLY A CA 1
ATOM 1420 C C . GLY A 1 189 ? -3.134 -16.787 0.482 1.00 96.75 189 GLY A C 1
ATOM 1421 O O . GLY A 1 189 ? -3.774 -16.916 -0.563 1.00 96.75 189 GLY A O 1
ATOM 1422 N N . LYS A 1 190 ? -3.087 -15.612 1.127 1.00 96.50 190 LYS A N 1
ATOM 1423 C CA . LYS A 1 190 ? -3.659 -14.367 0.588 1.00 96.50 190 LYS A CA 1
ATOM 1424 C C . LYS A 1 190 ? -2.681 -13.748 -0.408 1.00 96.50 190 LYS A C 1
ATOM 1426 O O . LYS A 1 190 ? -1.510 -13.535 -0.106 1.00 96.50 190 LYS A O 1
ATOM 1431 N N . LYS A 1 191 ? -3.1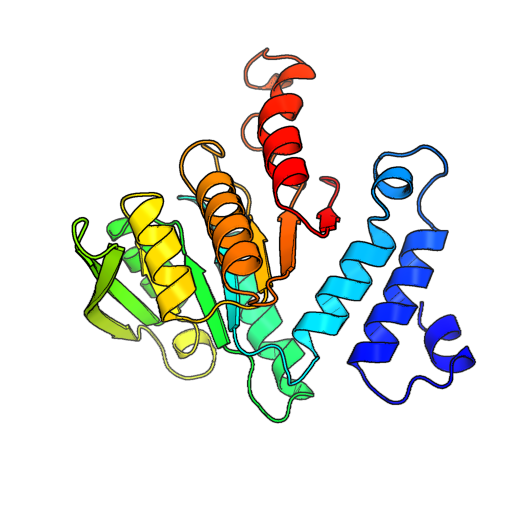73 -13.401 -1.599 1.00 95.50 191 LYS A N 1
ATOM 1432 C CA . LYS A 1 191 ? -2.400 -12.601 -2.554 1.00 95.50 191 LYS A CA 1
ATOM 1433 C C . LYS A 1 191 ? -2.291 -11.169 -2.037 1.00 95.50 191 LYS A C 1
ATOM 1435 O O . LYS A 1 191 ? -3.300 -10.550 -1.719 1.00 95.50 191 LYS A O 1
ATOM 1440 N N . TYR A 1 192 ? -1.071 -10.652 -1.997 1.00 96.75 192 TYR A N 1
ATOM 1441 C CA . TYR A 1 192 ? -0.785 -9.263 -1.660 1.00 96.75 192 TYR A CA 1
ATOM 1442 C C . TYR A 1 192 ? 0.391 -8.781 -2.510 1.00 96.75 192 TYR A C 1
ATOM 1444 O O . TYR A 1 192 ? 1.407 -9.476 -2.596 1.00 96.75 192 TYR A O 1
ATOM 1452 N N . PHE A 1 193 ? 0.239 -7.625 -3.158 1.00 95.44 193 PHE A N 1
ATOM 1453 C CA . PHE A 1 193 ? 1.251 -7.001 -4.009 1.00 95.44 193 PHE A CA 1
ATOM 1454 C C . PHE A 1 193 ? 1.833 -5.765 -3.321 1.00 95.44 193 PHE A C 1
ATOM 1456 O O . PHE A 1 193 ? 1.146 -4.771 -3.077 1.00 95.44 193 PHE A O 1
ATOM 1463 N N . SER A 1 194 ? 3.116 -5.823 -3.001 1.00 94.38 194 SER A N 1
ATOM 1464 C CA . SER A 1 194 ? 3.809 -4.799 -2.237 1.00 94.38 194 SER A CA 1
ATOM 1465 C C . SER A 1 194 ? 4.748 -4.010 -3.136 1.00 94.38 194 SER A C 1
ATOM 1467 O O . SER A 1 194 ? 5.617 -4.573 -3.803 1.00 94.38 194 SER A O 1
ATOM 1469 N N . VAL A 1 195 ? 4.596 -2.691 -3.141 1.00 91.19 195 VAL A N 1
ATOM 1470 C CA . VAL A 1 195 ? 5.466 -1.783 -3.884 1.00 91.19 195 VAL A CA 1
ATOM 1471 C C . VAL A 1 195 ? 6.327 -0.991 -2.916 1.00 91.19 195 VAL A C 1
ATOM 1473 O O . VAL A 1 195 ? 5.818 -0.339 -2.004 1.00 91.19 195 VAL A O 1
ATOM 1476 N N . ALA A 1 196 ? 7.636 -1.006 -3.145 1.00 86.62 196 ALA A N 1
ATOM 1477 C CA . ALA A 1 196 ? 8.567 -0.126 -2.456 1.00 86.62 196 ALA A CA 1
ATOM 1478 C C . ALA A 1 196 ? 8.881 1.088 -3.342 1.00 86.62 196 ALA A C 1
ATOM 1480 O O . ALA A 1 196 ? 9.522 0.953 -4.387 1.00 86.62 196 ALA A O 1
ATOM 1481 N N . SER A 1 197 ? 8.427 2.284 -2.950 1.00 77.56 197 SER A N 1
ATOM 1482 C CA . SER A 1 197 ? 8.786 3.517 -3.663 1.00 77.56 197 SER A CA 1
ATOM 1483 C C . SER A 1 197 ? 10.229 3.910 -3.350 1.00 77.56 197 SER A C 1
ATOM 1485 O O . SER A 1 197 ? 10.572 4.096 -2.188 1.00 77.56 197 SER A O 1
ATOM 1487 N N . GLY A 1 198 ? 11.084 4.067 -4.363 1.00 58.12 198 GLY A N 1
ATOM 1488 C CA . GLY A 1 198 ? 12.477 4.494 -4.166 1.00 58.12 198 GLY A CA 1
ATOM 1489 C C . GLY A 1 198 ? 12.685 6.005 -4.065 1.00 58.12 198 GLY A C 1
ATOM 1490 O O . GLY A 1 198 ? 13.781 6.444 -3.733 1.00 58.12 198 GLY A O 1
ATOM 1491 N N . GLY A 1 199 ? 11.659 6.817 -4.352 1.00 52.66 199 GLY A N 1
ATOM 1492 C CA . GLY A 1 199 ? 11.759 8.282 -4.485 1.00 52.66 199 GLY A CA 1
ATOM 1493 C C . GLY A 1 199 ? 12.243 9.034 -3.246 1.00 52.66 199 GLY A C 1
ATOM 1494 O O . GLY A 1 199 ? 12.743 10.149 -3.361 1.00 52.66 199 GLY A O 1
ATOM 1495 N N . GLY A 1 200 ? 12.126 8.454 -2.057 1.00 45.59 200 GLY A N 1
ATOM 1496 C CA . GLY A 1 200 ? 12.597 9.085 -0.823 1.00 45.59 200 GLY A CA 1
ATOM 1497 C C . GLY A 1 200 ? 13.064 8.118 0.242 1.00 45.59 200 GLY A C 1
ATOM 1498 O O . GLY A 1 200 ? 13.330 8.541 1.362 1.00 45.59 200 GLY A O 1
ATOM 1499 N N . THR A 1 201 ? 13.297 6.862 -0.121 1.00 45.41 201 THR A N 1
ATOM 1500 C CA . THR A 1 201 ? 14.224 6.019 0.640 1.00 45.41 201 THR A CA 1
ATOM 1501 C C . THR A 1 201 ? 15.642 6.602 0.620 1.00 45.41 201 THR A C 1
ATOM 1503 O O . THR A 1 201 ? 16.388 6.402 1.571 1.00 45.41 201 THR A O 1
ATOM 1506 N N . GLY A 1 202 ? 15.967 7.394 -0.411 1.00 42.97 202 GLY A N 1
ATOM 1507 C CA . GLY A 1 202 ? 17.210 8.154 -0.538 1.00 42.97 202 GLY A CA 1
ATOM 1508 C C . GLY A 1 202 ? 17.177 9.632 -0.155 1.00 42.97 202 GLY A C 1
ATOM 1509 O O . GLY A 1 202 ? 18.187 10.166 0.269 1.00 42.97 202 GLY A O 1
ATOM 1510 N N . ARG A 1 203 ? 16.044 10.329 -0.321 1.00 45.72 203 ARG A N 1
ATOM 1511 C CA . ARG A 1 203 ? 15.986 11.797 -0.135 1.00 45.72 203 ARG A CA 1
ATOM 1512 C C . ARG A 1 203 ? 15.769 12.229 1.311 1.00 45.72 203 ARG A C 1
ATOM 1514 O O . ARG A 1 203 ? 16.201 13.312 1.690 1.00 45.72 203 ARG A O 1
ATOM 1521 N N . THR A 1 204 ? 15.109 11.399 2.116 1.00 44.53 204 THR A N 1
ATOM 1522 C CA . THR A 1 204 ? 14.730 11.777 3.488 1.00 44.53 204 THR A CA 1
ATOM 1523 C C . THR A 1 204 ? 15.840 11.525 4.513 1.00 44.53 204 THR A C 1
ATOM 1525 O O . THR A 1 204 ? 15.886 12.178 5.549 1.00 44.53 204 THR A O 1
ATOM 1528 N N . LEU A 1 205 ? 16.791 10.658 4.163 1.00 44.47 205 LEU A N 1
ATOM 1529 C CA . LEU A 1 205 ? 18.122 10.563 4.754 1.00 44.47 205 LEU A CA 1
ATOM 1530 C C . LEU A 1 205 ? 19.128 10.700 3.612 1.00 44.47 205 LEU A C 1
ATOM 1532 O O . LEU A 1 205 ? 19.833 9.742 3.303 1.00 44.47 205 LEU A O 1
ATOM 1536 N N . HIS A 1 206 ? 19.131 11.847 2.920 1.00 43.66 206 HIS A N 1
ATOM 1537 C CA . HIS A 1 206 ? 20.133 12.071 1.881 1.00 43.66 206 HIS A CA 1
ATOM 1538 C C . HIS A 1 206 ? 21.508 11.797 2.494 1.00 43.66 206 HIS A C 1
ATOM 1540 O O . HIS A 1 206 ? 21.832 12.414 3.515 1.00 43.66 206 HIS A O 1
ATOM 1546 N N . PRO A 1 207 ? 22.307 10.876 1.930 1.00 43.94 207 PRO A N 1
ATOM 1547 C CA . PRO A 1 207 ? 23.628 10.591 2.465 1.00 43.94 207 PRO A CA 1
ATOM 1548 C C . PRO A 1 207 ? 24.471 11.846 2.617 1.00 43.94 207 PRO A C 1
ATOM 1550 O O . PRO A 1 207 ? 25.257 11.939 3.553 1.00 43.94 207 PRO A O 1
ATOM 1553 N N . ASP A 1 208 ? 24.252 12.813 1.727 1.00 46.06 208 ASP A N 1
ATOM 1554 C CA . ASP A 1 208 ? 24.973 14.081 1.731 1.00 46.06 208 ASP A CA 1
ATOM 1555 C C . ASP A 1 208 ? 24.472 15.036 2.830 1.00 46.06 208 ASP A C 1
ATOM 1557 O O . ASP A 1 208 ? 25.242 15.867 3.293 1.00 46.06 208 ASP A O 1
ATOM 1561 N N . ASN A 1 209 ? 23.233 14.883 3.324 1.00 45.78 209 ASN A N 1
ATOM 1562 C CA . ASN A 1 209 ? 22.713 15.678 4.448 1.00 45.78 209 ASN A CA 1
ATOM 1563 C C . ASN A 1 209 ? 23.170 15.143 5.815 1.00 45.78 209 ASN A C 1
ATOM 1565 O O . ASN A 1 209 ? 23.186 15.895 6.784 1.00 45.78 209 ASN A O 1
ATOM 1569 N N . MET A 1 210 ? 23.528 13.857 5.904 1.00 51.22 210 MET A N 1
ATOM 1570 C CA . MET A 1 210 ? 23.938 13.194 7.155 1.00 51.22 210 MET A CA 1
ATOM 1571 C C . MET A 1 210 ? 25.383 12.669 7.121 1.00 51.22 210 MET A C 1
ATOM 1573 O O . MET A 1 210 ? 25.777 11.921 8.013 1.00 51.22 210 MET A O 1
ATOM 1577 N N . ALA A 1 211 ? 26.156 13.001 6.080 1.00 51.09 211 ALA A N 1
ATOM 1578 C CA . ALA A 1 211 ? 27.498 12.468 5.807 1.00 51.09 211 ALA A CA 1
ATOM 1579 C C . ALA A 1 211 ? 27.600 10.924 5.848 1.00 51.09 211 ALA A C 1
ATOM 1581 O O . ALA A 1 211 ? 28.678 10.363 6.034 1.00 51.09 211 ALA A O 1
ATOM 1582 N N . ALA A 1 212 ? 26.484 10.212 5.666 1.00 50.25 212 ALA A N 1
ATOM 1583 C CA . ALA A 1 212 ? 26.403 8.765 5.860 1.00 50.25 212 ALA A CA 1
ATOM 1584 C C . ALA A 1 212 ? 26.916 7.960 4.649 1.00 50.25 212 ALA A C 1
ATOM 1586 O O . ALA A 1 212 ? 27.017 6.733 4.706 1.00 50.25 212 ALA A O 1
ATOM 1587 N N . GLY A 1 213 ? 27.234 8.649 3.548 1.00 45.97 213 GLY A N 1
ATOM 1588 C CA . GLY A 1 213 ? 27.740 8.053 2.316 1.00 45.97 213 GLY A CA 1
ATOM 1589 C C . GLY A 1 213 ? 26.755 7.081 1.638 1.00 45.97 213 GLY A C 1
ATOM 1590 O O . GLY A 1 213 ? 25.665 6.799 2.153 1.00 45.97 213 GLY A O 1
ATOM 1591 N N . PRO A 1 214 ? 27.125 6.519 0.474 1.00 50.69 214 PRO A N 1
ATOM 1592 C CA . PRO A 1 214 ? 26.244 5.677 -0.345 1.00 50.69 214 PRO A CA 1
ATOM 1593 C C . PRO A 1 214 ? 25.623 4.479 0.397 1.00 50.69 214 PRO A C 1
ATOM 1595 O O . PRO A 1 214 ? 24.590 3.963 -0.020 1.00 50.69 214 PRO A O 1
ATOM 1598 N N . ALA A 1 215 ? 26.218 4.053 1.516 1.00 48.09 215 ALA A N 1
ATOM 1599 C CA . ALA A 1 215 ? 25.736 2.961 2.357 1.00 48.09 215 ALA A CA 1
ATOM 1600 C C . ALA A 1 215 ? 24.391 3.247 3.055 1.00 48.09 215 ALA A C 1
ATOM 1602 O O . ALA A 1 215 ? 23.653 2.308 3.346 1.00 48.09 215 ALA A O 1
ATOM 1603 N N . SER A 1 216 ? 24.027 4.514 3.289 1.00 47.03 216 SER A N 1
ATOM 1604 C CA . SER A 1 216 ? 22.748 4.887 3.927 1.00 47.03 216 SER A CA 1
ATOM 1605 C C . SER A 1 216 ? 21.516 4.634 3.050 1.00 47.03 216 SER A C 1
ATOM 1607 O O . SER A 1 216 ? 20.450 4.317 3.580 1.00 47.03 216 SER A O 1
ATOM 1609 N N . TYR A 1 217 ? 21.679 4.618 1.720 1.00 56.16 217 TYR A N 1
ATOM 1610 C CA . TYR A 1 217 ? 20.674 4.053 0.810 1.00 56.16 217 TYR A CA 1
ATOM 1611 C C . TYR A 1 217 ? 20.421 2.567 1.103 1.00 56.16 217 TYR A C 1
ATOM 1613 O O . TYR A 1 217 ? 19.323 2.069 0.867 1.00 56.16 217 TYR A O 1
ATOM 1621 N N . GLY A 1 218 ? 21.420 1.862 1.641 1.00 63.12 218 GLY A N 1
ATOM 1622 C CA . GLY A 1 218 ? 21.439 0.418 1.817 1.00 63.12 218 GLY A CA 1
ATOM 1623 C C . GLY A 1 218 ? 20.305 -0.115 2.681 1.00 63.12 218 GLY A C 1
ATOM 1624 O O . GLY A 1 218 ? 19.633 -1.037 2.240 1.00 63.12 218 GLY A O 1
ATOM 1625 N N . MET A 1 219 ? 20.038 0.440 3.868 1.00 71.44 219 MET A N 1
ATOM 1626 C CA . MET A 1 219 ? 19.060 -0.171 4.784 1.00 71.44 219 MET A CA 1
ATOM 1627 C C . MET A 1 219 ? 17.635 -0.095 4.234 1.00 71.44 219 MET A C 1
ATOM 1629 O O . MET A 1 219 ? 16.951 -1.110 4.138 1.00 71.44 219 MET A O 1
ATOM 1633 N N . THR A 1 220 ? 17.185 1.088 3.821 1.00 70.44 220 THR A N 1
ATOM 1634 C CA . THR A 1 220 ? 15.818 1.255 3.321 1.00 70.44 220 THR A CA 1
ATOM 1635 C C . THR A 1 220 ? 15.616 0.578 1.966 1.00 70.44 220 THR A C 1
ATOM 1637 O O . THR A 1 220 ? 14.579 -0.039 1.722 1.00 70.44 220 THR A O 1
ATOM 1640 N N . ASP A 1 221 ? 16.626 0.630 1.095 1.00 74.12 221 ASP A N 1
ATOM 1641 C CA . ASP A 1 221 ? 16.618 -0.121 -0.158 1.00 74.12 221 ASP A CA 1
ATOM 1642 C C . ASP A 1 221 ? 16.567 -1.635 0.095 1.00 74.12 221 ASP A C 1
ATOM 1644 O O . ASP A 1 221 ? 15.777 -2.323 -0.546 1.00 74.12 221 ASP A O 1
ATOM 1648 N N . THR A 1 222 ? 17.338 -2.139 1.066 1.00 77.69 222 THR A N 1
ATOM 1649 C CA . THR A 1 222 ? 17.350 -3.554 1.481 1.00 77.69 222 THR A CA 1
ATOM 1650 C C . THR A 1 222 ? 15.998 -3.981 2.032 1.00 77.69 222 THR A C 1
ATOM 1652 O O . THR A 1 222 ? 15.473 -5.007 1.610 1.00 77.69 222 THR A O 1
ATOM 1655 N N . LEU A 1 223 ? 15.396 -3.186 2.919 1.00 82.62 223 LEU A N 1
ATOM 1656 C CA . LEU A 1 223 ? 14.065 -3.467 3.453 1.00 82.62 223 LEU A CA 1
ATOM 1657 C C . LEU A 1 223 ? 13.022 -3.532 2.332 1.00 82.62 223 LEU A C 1
ATOM 1659 O O . LEU A 1 223 ? 12.241 -4.478 2.288 1.00 82.62 223 LEU A O 1
ATOM 1663 N N . GLY A 1 224 ? 13.055 -2.592 1.381 1.00 83.75 224 GLY A N 1
ATOM 1664 C CA . GLY A 1 224 ? 12.203 -2.640 0.192 1.00 83.75 224 GLY A CA 1
ATOM 1665 C C . GLY A 1 224 ? 12.366 -3.945 -0.594 1.00 83.75 224 GLY A C 1
ATOM 1666 O O . GLY A 1 224 ? 11.374 -4.580 -0.952 1.00 83.75 224 GLY A O 1
ATOM 1667 N N . ARG A 1 225 ? 13.605 -4.405 -0.804 1.00 82.69 225 ARG A N 1
ATOM 1668 C CA . ARG A 1 225 ? 13.893 -5.676 -1.498 1.00 82.69 225 ARG A CA 1
ATOM 1669 C C . ARG A 1 225 ? 13.390 -6.912 -0.753 1.00 82.69 225 ARG A C 1
ATOM 1671 O O . ARG A 1 225 ? 13.110 -7.915 -1.395 1.00 82.69 225 ARG A O 1
ATOM 1678 N N . MET A 1 226 ? 13.277 -6.862 0.573 1.00 87.94 226 MET A N 1
ATOM 1679 C CA . MET A 1 226 ? 12.824 -8.008 1.370 1.00 87.94 226 MET A CA 1
ATOM 1680 C C . MET A 1 226 ? 11.327 -8.300 1.217 1.00 87.94 226 MET A C 1
ATOM 1682 O O . MET A 1 226 ? 10.919 -9.437 1.434 1.00 87.94 226 MET A O 1
ATOM 1686 N N . HIS A 1 227 ? 10.507 -7.302 0.867 1.00 91.06 227 HIS A N 1
ATOM 1687 C CA . HIS A 1 227 ? 9.049 -7.472 0.807 1.00 91.06 227 HIS A CA 1
ATOM 1688 C C . HIS A 1 227 ? 8.413 -7.155 -0.548 1.00 91.06 227 HIS A C 1
ATOM 1690 O O . HIS A 1 227 ? 7.299 -7.613 -0.805 1.00 91.06 227 HIS A O 1
ATOM 1696 N N . SER A 1 228 ? 9.053 -6.329 -1.381 1.00 89.38 228 SER A N 1
ATOM 1697 C CA . SER A 1 228 ? 8.405 -5.789 -2.576 1.00 89.38 228 SER A CA 1
ATOM 1698 C C . SER A 1 228 ? 8.350 -6.778 -3.738 1.00 89.38 228 SER A C 1
ATOM 1700 O O . SER A 1 228 ? 9.301 -7.499 -4.020 1.00 89.38 228 SER A O 1
ATOM 1702 N N . ASP A 1 229 ? 7.227 -6.759 -4.451 1.00 91.75 229 ASP A N 1
ATOM 1703 C CA . ASP A 1 229 ? 7.063 -7.372 -5.771 1.00 91.75 229 ASP A CA 1
ATOM 1704 C C . ASP A 1 229 ? 7.519 -6.413 -6.884 1.00 91.75 229 ASP A C 1
ATOM 1706 O O . ASP A 1 229 ? 7.867 -6.833 -7.987 1.00 91.75 229 ASP A O 1
ATOM 1710 N N . ALA A 1 230 ? 7.519 -5.108 -6.594 1.00 88.62 230 ALA A N 1
ATOM 1711 C CA . ALA A 1 230 ? 8.096 -4.075 -7.438 1.00 88.62 230 ALA A CA 1
ATOM 1712 C C . ALA A 1 230 ? 8.770 -3.000 -6.581 1.00 88.62 230 ALA A C 1
ATOM 1714 O O . ALA A 1 230 ? 8.172 -2.455 -5.652 1.00 88.62 230 ALA A O 1
ATOM 1715 N N . GLN A 1 231 ? 9.999 -2.641 -6.940 1.00 84.00 231 GLN A N 1
ATOM 1716 C CA . GLN A 1 231 ? 10.720 -1.548 -6.304 1.00 84.00 231 GLN A CA 1
ATOM 1717 C C . GLN A 1 231 ? 11.020 -0.474 -7.336 1.00 84.00 231 GLN A C 1
ATOM 1719 O O . GLN A 1 231 ? 11.776 -0.699 -8.281 1.00 84.00 231 GLN A O 1
ATOM 1724 N N . PHE A 1 232 ? 10.434 0.703 -7.161 1.00 77.31 232 PHE A N 1
ATOM 1725 C CA . PHE A 1 232 ? 10.712 1.831 -8.041 1.00 77.31 232 PHE A CA 1
ATOM 1726 C C . PHE A 1 232 ? 12.060 2.427 -7.651 1.00 77.31 232 PHE A C 1
ATOM 1728 O O . PHE A 1 232 ? 12.356 2.549 -6.468 1.00 77.31 232 PHE A O 1
ATOM 1735 N N . ALA A 1 233 ? 12.908 2.756 -8.624 1.00 57.84 233 ALA A N 1
ATOM 1736 C CA . ALA A 1 233 ? 14.103 3.543 -8.345 1.00 57.84 233 ALA A CA 1
ATOM 1737 C C . ALA A 1 233 ? 13.657 4.967 -7.991 1.00 57.84 233 ALA A C 1
ATOM 1739 O O . ALA A 1 233 ? 12.721 5.485 -8.603 1.00 57.84 233 ALA A O 1
ATOM 1740 N N . GLY A 1 234 ? 14.279 5.584 -6.987 1.00 53.16 234 GLY A N 1
ATOM 1741 C CA . GLY A 1 234 ? 14.080 7.013 -6.788 1.00 53.16 234 GLY A CA 1
ATOM 1742 C C . GLY A 1 234 ? 14.545 7.749 -8.032 1.00 53.16 234 GLY A C 1
ATOM 1743 O O . GLY A 1 234 ? 15.628 7.451 -8.525 1.00 53.16 234 GLY A O 1
ATOM 1744 N N . SER A 1 235 ? 13.684 8.618 -8.566 1.00 35.72 235 SER A N 1
ATOM 1745 C CA . SER A 1 235 ? 13.991 9.445 -9.737 1.00 35.72 235 SER A CA 1
ATOM 1746 C C . SER A 1 235 ? 15.246 10.276 -9.515 1.00 35.72 235 SER A C 1
ATOM 1748 O O . SER A 1 235 ? 15.294 10.915 -8.428 1.00 35.72 235 SER A O 1
#

Radius of gyration: 17.78 Å; chains: 1; bounding box: 46×37×54 Å

Sequence (235 aa):
GAAIAIKKDCRRAADAAAAIGEGLQAFCIPGSVADTRKVGLGHGNLGKMLLEEETDCFCFLAGHESFAAAEGAIGIAEKANKVRKKPLRVILNGLGKDAAQIISRINGFTYVETEYDPYKNEVKEVFRKSYSEGLRAKVNCYGANSVPEGVAIMWKEGVDVSITGNSTNPTRFQHPVAGTYKKECNEKGKKYFSVASGGGTGRTLHPDNMAAGPASYGMTDTLGRMHSDAQFAGS

Secondary structure (DSSP, 8-state):
-HHHHHHTT--SHHHHHHHHHHHHHHTSPTTSHHHHTTHHHHHHHHHHHHH-TT--EEEEE--TT-HHHHHHHHHHHHHHTTT-SSPPEEEEEEE-HHHHHHHHHHHT-EEEEEEEETTTTEEEEEEEEESSSSTGGGSEEEE-SSHHHHHHHHHHHT--EEEE---S-TTTTHHHHHHHHHHHHHHTT---EEEE--TTTTTTT-TTTTT--TTHHHHHHHHHHHH-SEEPPP-

Foldseek 3Di:
DQVQCVVVVPPAQLSSLQSQLVVVQVPPDPPDPCNVQSQSNLRSNVSNLLQDQVFAEEEEADAQPPLVSLVVQLVSQVPSQVRYPHRHQYEYFHHALVSLVVSCQVSQEKEWEWDADPVVLATDTPDIDGNHDDSRPSYYYYHDPALSVRLNVCVVSVHAEYEYDAYLCLPGHRLSNLLVNQVVCVVVVHHHAYEYEQQHCCPSPPCVVVVVPPCSNVPSVVSRVNRHPGYHHRD